Protein AF-H0YNR6-F1 (afdb_monomer)

pLDDT: mean 87.76, std 5.58, range [67.62, 96.31]

Structure (mmCIF, N/CA/C/O backbone):
data_AF-H0YNR6-F1
#
_entry.id   AF-H0YNR6-F1
#
loop_
_atom_site.group_PDB
_atom_site.id
_atom_site.type_symbol
_atom_site.label_atom_id
_atom_site.label_alt_id
_atom_site.label_comp_id
_atom_site.label_asym_id
_atom_site.label_entity_id
_atom_site.label_seq_id
_atom_site.pdbx_PDB_ins_code
_atom_site.Cartn_x
_atom_site.Cartn_y
_atom_site.Cartn_z
_atom_site.occupancy
_atom_site.B_iso_or_equiv
_atom_site.auth_seq_id
_atom_site.auth_comp_id
_atom_site.auth_asym_id
_atom_site.auth_atom_id
_atom_site.pdbx_PDB_model_num
ATOM 1 N N . MET A 1 1 ? -14.432 14.200 -24.134 1.00 67.62 1 MET A N 1
ATOM 2 C CA . MET A 1 1 ? -13.922 14.673 -22.825 1.00 67.62 1 MET A CA 1
ATOM 3 C C . MET A 1 1 ? -12.818 13.763 -22.299 1.00 67.62 1 MET A C 1
ATOM 5 O O . MET A 1 1 ? -11.717 14.257 -22.128 1.00 67.62 1 MET A O 1
ATOM 9 N N . LEU A 1 2 ? -13.059 12.456 -22.113 1.00 76.69 2 LEU A N 1
ATOM 10 C CA . LEU A 1 2 ? -12.012 11.505 -21.693 1.00 76.69 2 LEU A CA 1
ATOM 11 C C . LEU A 1 2 ? -10.852 11.382 -22.698 1.00 76.69 2 LEU A C 1
ATOM 13 O O . LEU A 1 2 ? -9.703 11.389 -22.282 1.00 76.69 2 LEU A O 1
ATOM 17 N N . SER A 1 3 ? -11.137 11.343 -24.005 1.00 78.56 3 SER A N 1
ATOM 18 C CA . SER A 1 3 ? -10.104 11.315 -25.056 1.00 78.56 3 SER A CA 1
ATOM 19 C C . SER A 1 3 ? -9.219 12.562 -25.038 1.00 78.56 3 SER A C 1
ATOM 21 O O . SER A 1 3 ? -8.003 12.454 -24.984 1.00 78.56 3 SER A O 1
ATOM 23 N N . SER A 1 4 ? -9.834 13.744 -24.977 1.00 84.50 4 SER A N 1
ATOM 24 C CA . SER A 1 4 ? -9.128 15.029 -24.915 1.00 84.50 4 SER A CA 1
ATOM 25 C C . SER A 1 4 ? -8.270 15.168 -23.654 1.00 84.50 4 SER A C 1
ATOM 27 O O . SER A 1 4 ? -7.179 15.722 -23.709 1.00 84.50 4 SER A O 1
ATOM 29 N N . PHE A 1 5 ? -8.743 14.651 -22.513 1.00 85.62 5 PHE A N 1
ATOM 30 C CA . PHE A 1 5 ? -7.943 14.600 -21.289 1.00 85.62 5 PHE A CA 1
ATOM 31 C C . PHE A 1 5 ? -6.775 13.618 -21.418 1.00 85.62 5 PHE A C 1
ATOM 33 O O . PHE A 1 5 ? -5.674 13.939 -20.994 1.00 85.62 5 PHE A O 1
ATOM 40 N N . ASN A 1 6 ? -6.996 12.449 -22.025 1.00 82.62 6 ASN A N 1
ATOM 41 C CA . ASN A 1 6 ? -5.955 11.449 -22.247 1.00 82.62 6 ASN A CA 1
ATOM 42 C C . ASN A 1 6 ? -4.842 11.977 -23.169 1.00 82.62 6 ASN A C 1
ATOM 44 O O . ASN A 1 6 ? -3.670 11.843 -22.842 1.00 82.62 6 ASN A O 1
ATOM 48 N N . GLU A 1 7 ? -5.200 12.638 -24.272 1.00 84.31 7 GLU A N 1
ATOM 49 C CA . GLU A 1 7 ? -4.242 13.291 -25.178 1.00 84.31 7 GLU A CA 1
ATOM 50 C C . GLU A 1 7 ? -3.462 14.413 -24.487 1.00 84.31 7 GLU A C 1
ATOM 52 O O . GLU A 1 7 ? -2.260 14.545 -24.693 1.00 84.31 7 GLU A O 1
ATOM 57 N N . TRP A 1 8 ? -4.126 15.210 -23.644 1.00 87.00 8 TRP A N 1
ATOM 58 C CA . TRP A 1 8 ? -3.470 16.261 -22.867 1.00 87.00 8 TRP A CA 1
ATOM 59 C C . TRP A 1 8 ? -2.531 15.699 -21.788 1.00 87.00 8 TRP A C 1
ATOM 61 O O . TRP A 1 8 ? -1.423 16.201 -21.612 1.00 87.00 8 TRP A O 1
ATOM 71 N N . PHE A 1 9 ? -2.955 14.651 -21.079 1.00 85.50 9 PHE A N 1
ATOM 72 C CA . PHE A 1 9 ? -2.184 14.033 -20.002 1.00 85.50 9 PHE A CA 1
ATOM 73 C C . PHE A 1 9 ? -0.933 13.323 -20.529 1.00 85.50 9 PHE A C 1
ATOM 75 O O . PHE A 1 9 ? 0.126 13.434 -19.917 1.00 85.50 9 PHE A O 1
ATOM 82 N N . TRP A 1 10 ? -1.023 12.650 -21.680 1.00 83.62 10 TRP A N 1
ATOM 83 C CA . TRP A 1 10 ? 0.095 11.934 -22.307 1.00 83.62 10 TRP A CA 1
ATOM 84 C C . TRP A 1 10 ? 0.914 12.784 -23.286 1.00 83.62 10 TRP A C 1
ATOM 86 O O . TRP A 1 10 ? 1.610 12.232 -24.131 1.00 83.62 10 TRP A O 1
ATOM 96 N N . GLN A 1 11 ? 0.888 14.115 -23.194 1.00 84.62 11 GLN A N 1
ATOM 97 C CA . GLN A 1 11 ? 1.770 14.945 -24.024 1.00 84.62 11 GLN A CA 1
ATOM 98 C C . GLN A 1 11 ? 3.249 14.651 -23.734 1.00 84.62 11 GLN A C 1
ATOM 100 O O . GLN A 1 11 ? 3.668 14.667 -22.575 1.00 84.62 11 GLN A O 1
ATOM 105 N N . ASP A 1 12 ? 4.051 14.472 -24.789 1.00 85.19 12 ASP A N 1
ATOM 106 C CA . ASP A 1 12 ? 5.488 14.149 -24.716 1.00 85.19 12 ASP A CA 1
ATOM 107 C C . ASP A 1 12 ? 6.248 15.084 -23.766 1.00 85.19 12 ASP A C 1
ATOM 109 O O . ASP A 1 12 ? 7.065 14.656 -22.959 1.00 85.19 12 ASP A O 1
ATOM 113 N N . ARG A 1 13 ? 5.907 16.378 -23.795 1.00 84.12 13 ARG A N 1
ATOM 114 C CA . ARG A 1 13 ? 6.564 17.443 -23.025 1.00 84.12 13 ARG A CA 1
ATOM 115 C C . ARG A 1 13 ? 6.535 17.236 -21.505 1.00 84.12 13 ARG A C 1
ATOM 117 O O . ARG A 1 13 ? 7.389 17.792 -20.818 1.00 84.12 13 ARG A O 1
ATOM 124 N N . PHE A 1 14 ? 5.544 16.521 -20.970 1.00 85.00 14 PHE A N 1
ATOM 125 C CA . PHE A 1 14 ? 5.442 16.288 -19.525 1.00 85.00 14 PHE A CA 1
ATOM 126 C C . PHE A 1 14 ? 6.277 15.098 -19.050 1.00 85.00 14 PHE A C 1
ATOM 128 O O . PHE A 1 14 ? 6.694 15.084 -17.894 1.00 85.00 14 PHE A O 1
ATOM 135 N N . TRP A 1 15 ? 6.513 14.116 -19.922 1.00 83.25 15 TRP A N 1
ATOM 136 C CA . TRP A 1 15 ? 7.065 12.812 -19.544 1.00 83.25 15 TRP A CA 1
ATOM 137 C C . TRP A 1 15 ? 8.449 12.544 -20.133 1.00 83.25 15 TRP A C 1
ATOM 139 O O . TRP A 1 15 ? 9.234 11.815 -19.530 1.00 83.25 15 TRP A O 1
ATOM 149 N N . LEU A 1 16 ? 8.752 13.125 -21.293 1.00 85.31 16 LEU A N 1
ATOM 150 C CA . LEU A 1 16 ? 9.957 12.858 -22.068 1.00 85.31 16 LEU A CA 1
ATOM 151 C C . LEU A 1 16 ? 10.925 14.054 -22.044 1.00 85.31 16 LEU A C 1
ATOM 153 O O . LEU A 1 16 ? 10.508 15.207 -21.882 1.00 85.31 16 LEU A O 1
ATOM 157 N N . PRO A 1 17 ? 12.239 13.801 -22.196 1.00 85.25 17 PRO A N 1
ATOM 158 C CA . PRO A 1 17 ? 13.230 14.857 -22.377 1.00 85.25 17 PRO A CA 1
ATOM 159 C C . PRO A 1 17 ? 12.97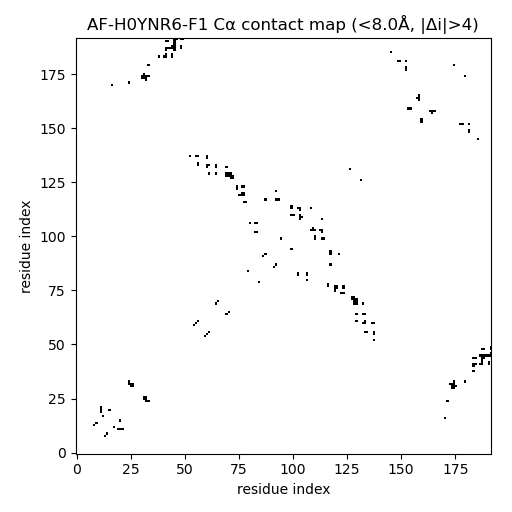5 15.666 -23.665 1.00 85.25 17 PRO A C 1
ATOM 161 O O . PRO A 1 17 ? 12.279 15.203 -24.572 1.00 85.25 17 PRO A O 1
ATOM 164 N N . PRO A 1 18 ? 13.543 16.883 -23.780 1.00 81.88 18 PRO A N 1
ATOM 165 C CA . PRO A 1 18 ? 13.365 17.711 -24.969 1.00 81.88 18 PRO A CA 1
ATOM 166 C C . PRO A 1 18 ? 13.842 16.982 -26.233 1.00 81.88 18 PRO A C 1
ATOM 168 O O . PRO A 1 18 ? 14.895 16.348 -26.223 1.00 81.88 18 PRO A O 1
ATOM 171 N N . ASN A 1 19 ? 13.091 17.149 -27.326 1.00 83.06 19 ASN A N 1
ATOM 172 C CA . ASN A 1 19 ? 13.330 16.549 -28.647 1.00 83.06 19 ASN A CA 1
ATOM 173 C C . ASN A 1 19 ? 13.099 15.031 -28.746 1.00 83.06 19 ASN A C 1
ATOM 175 O O . ASN A 1 19 ? 13.621 14.424 -29.673 1.00 83.06 19 ASN A O 1
ATOM 179 N N . VAL A 1 20 ? 12.333 14.435 -27.828 1.00 82.56 20 VAL A N 1
ATOM 180 C CA . VAL A 1 20 ? 11.944 13.017 -27.886 1.00 82.56 20 VAL A CA 1
ATOM 181 C C . VAL A 1 20 ? 10.426 12.909 -27.853 1.00 82.56 20 VAL A C 1
ATOM 183 O O . VAL A 1 20 ? 9.764 13.633 -27.107 1.00 82.56 20 VAL A O 1
ATOM 186 N N . THR A 1 21 ? 9.879 12.024 -28.681 1.00 84.94 21 THR A N 1
ATOM 187 C CA . THR A 1 21 ? 8.430 11.800 -28.804 1.00 84.94 21 THR A CA 1
ATOM 188 C C . THR A 1 21 ? 8.079 10.336 -28.563 1.00 84.94 21 THR A C 1
ATOM 190 O O . THR A 1 21 ? 8.908 9.452 -28.774 1.00 84.94 21 THR A O 1
ATOM 193 N N . TRP A 1 22 ? 6.843 10.049 -28.149 1.00 82.31 22 TRP A N 1
ATOM 194 C CA . TRP A 1 22 ? 6.368 8.679 -27.932 1.00 82.31 22 TRP A CA 1
ATOM 195 C C . TRP A 1 22 ? 6.492 7.802 -29.183 1.00 82.31 22 TRP A C 1
ATOM 197 O O . TRP A 1 22 ? 6.695 6.601 -29.057 1.00 82.31 22 TRP A O 1
ATOM 207 N N . THR A 1 23 ? 6.432 8.388 -30.384 1.00 79.56 23 THR A N 1
ATOM 208 C CA . THR A 1 23 ? 6.576 7.663 -31.660 1.00 79.56 23 THR A CA 1
ATOM 209 C C . THR A 1 23 ? 7.997 7.146 -31.906 1.00 79.56 23 THR A C 1
ATOM 211 O O . THR A 1 23 ? 8.191 6.219 -32.692 1.00 79.56 23 THR A O 1
ATOM 214 N N . GLU A 1 24 ? 9.004 7.726 -31.249 1.00 78.25 24 GLU A N 1
ATOM 215 C CA . GLU A 1 24 ? 10.388 7.235 -31.267 1.00 78.25 24 GLU A CA 1
ATOM 216 C C . GLU A 1 24 ? 10.599 6.074 -30.285 1.00 78.25 24 GLU A C 1
ATOM 218 O O . GLU A 1 24 ? 11.536 5.296 -30.450 1.00 78.25 24 GLU A O 1
ATOM 223 N N . LEU A 1 25 ? 9.703 5.940 -29.302 1.00 76.06 25 LEU A N 1
ATOM 224 C CA . LEU A 1 25 ? 9.689 4.905 -28.266 1.00 76.06 25 LEU A CA 1
ATOM 225 C C . LEU A 1 25 ? 8.667 3.795 -28.565 1.00 76.06 25 LEU A C 1
ATOM 227 O O . LEU A 1 25 ? 8.240 3.088 -27.659 1.00 76.06 25 LEU A O 1
ATOM 231 N N . GLU A 1 26 ? 8.267 3.634 -29.825 1.00 78.81 26 GLU A N 1
ATOM 232 C CA . GLU A 1 26 ? 7.465 2.490 -30.262 1.00 78.81 26 GLU A CA 1
ATOM 233 C C . GLU A 1 26 ? 8.338 1.246 -30.455 1.00 78.81 26 GLU A C 1
ATOM 235 O O . GLU A 1 26 ? 9.496 1.329 -30.877 1.00 78.81 26 GLU A O 1
ATOM 240 N N . ASP A 1 27 ? 7.754 0.075 -30.205 1.00 79.62 27 ASP A N 1
ATOM 241 C CA . ASP A 1 27 ? 8.420 -1.210 -30.401 1.00 79.62 27 ASP A CA 1
ATOM 242 C C . ASP A 1 27 ? 8.860 -1.386 -31.864 1.00 79.62 27 ASP A C 1
ATOM 244 O O . ASP A 1 27 ? 8.042 -1.464 -32.785 1.00 79.62 27 ASP A O 1
ATOM 248 N N . ARG A 1 28 ? 10.177 -1.453 -32.091 1.00 76.00 28 ARG A N 1
ATOM 249 C CA . ARG A 1 28 ? 10.794 -1.603 -33.420 1.00 76.00 28 ARG A CA 1
ATOM 250 C C . ARG A 1 28 ? 11.982 -2.553 -33.356 1.00 76.00 28 ARG A C 1
ATOM 252 O O . ARG A 1 28 ? 12.683 -2.624 -32.350 1.00 76.00 28 ARG A O 1
ATOM 259 N N . ASP A 1 29 ? 12.209 -3.301 -34.436 1.00 69.31 29 ASP A N 1
ATOM 260 C CA . ASP A 1 29 ? 13.383 -4.172 -34.613 1.00 69.31 29 ASP A CA 1
ATOM 261 C C . ASP A 1 29 ? 13.628 -5.164 -33.454 1.00 69.31 29 ASP A C 1
ATOM 263 O O . ASP A 1 29 ? 14.765 -5.416 -33.048 1.00 69.31 29 ASP A O 1
ATOM 267 N N . GLY A 1 30 ? 12.549 -5.714 -32.882 1.00 72.31 30 GLY A N 1
ATOM 268 C CA . GLY A 1 30 ? 12.609 -6.664 -31.762 1.00 72.31 30 GLY A CA 1
ATOM 269 C C . GLY A 1 30 ? 12.967 -6.040 -30.407 1.00 72.31 30 GLY A C 1
ATOM 270 O O . GLY A 1 30 ? 13.195 -6.769 -29.441 1.00 72.31 30 GLY A O 1
ATOM 271 N N . ARG A 1 31 ? 13.023 -4.707 -30.320 1.00 74.25 31 ARG A N 1
ATOM 272 C CA . ARG A 1 31 ? 13.190 -3.955 -29.074 1.00 74.25 31 ARG A CA 1
ATOM 273 C C . ARG A 1 31 ? 11.823 -3.561 -28.533 1.00 74.25 31 ARG A C 1
ATOM 275 O O . ARG A 1 31 ? 11.015 -3.015 -29.276 1.00 74.25 31 ARG A O 1
ATOM 282 N N . VAL A 1 32 ? 11.607 -3.831 -27.248 1.00 81.12 32 VAL A N 1
ATOM 283 C CA . VAL A 1 32 ? 10.394 -3.441 -26.521 1.00 81.12 32 VAL A CA 1
ATOM 284 C C . VAL A 1 32 ? 10.700 -2.210 -25.678 1.00 81.12 32 VAL A C 1
ATOM 286 O O . VAL A 1 32 ? 11.722 -2.186 -24.986 1.00 81.12 32 VAL A O 1
ATOM 289 N N . TYR A 1 33 ? 9.836 -1.206 -25.727 1.00 82.69 33 TYR A N 1
ATOM 290 C CA . TYR A 1 33 ? 9.927 0.029 -24.954 1.00 82.69 33 TYR A CA 1
ATOM 291 C C . TYR A 1 33 ? 8.782 0.120 -23.931 1.00 82.69 33 TYR A C 1
ATOM 293 O O . TYR A 1 33 ? 7.731 -0.499 -24.110 1.00 82.69 33 TYR A O 1
ATOM 301 N N . PRO A 1 34 ? 8.969 0.846 -22.813 1.00 78.88 34 PRO A N 1
ATOM 302 C CA . PRO A 1 34 ? 7.936 0.969 -21.790 1.00 78.88 34 PRO A CA 1
ATOM 303 C C . PRO A 1 34 ? 6.794 1.862 -22.279 1.00 78.88 34 PRO A C 1
ATOM 305 O O . PRO A 1 34 ? 6.998 3.052 -22.528 1.00 78.88 34 PRO A O 1
ATOM 308 N N . HIS A 1 35 ? 5.584 1.307 -22.366 1.00 81.62 35 HIS A N 1
ATOM 309 C CA . HIS A 1 35 ? 4.413 2.070 -22.773 1.00 81.62 35 HIS A CA 1
ATOM 310 C C . HIS A 1 35 ? 3.647 2.571 -21.545 1.00 81.62 35 HIS A C 1
ATOM 312 O O . HIS A 1 35 ? 3.450 1.838 -20.575 1.00 81.62 35 HIS A O 1
ATOM 318 N N . PRO A 1 36 ? 3.119 3.804 -21.574 1.00 75.81 36 PRO A N 1
ATOM 319 C CA . PRO A 1 36 ? 2.362 4.349 -20.450 1.00 75.81 36 PRO A CA 1
ATOM 320 C C . PRO A 1 36 ? 1.113 3.527 -20.095 1.00 75.81 36 PRO A C 1
ATOM 322 O O . PRO A 1 36 ? 0.705 3.457 -18.936 1.00 75.81 36 PRO A O 1
ATOM 325 N N . GLN A 1 37 ? 0.517 2.869 -21.092 1.00 78.25 37 GLN A N 1
ATOM 326 C CA . GLN A 1 37 ? -0.658 2.017 -20.916 1.00 78.25 37 GLN A CA 1
ATOM 327 C C . GLN A 1 37 ? -0.348 0.736 -20.132 1.00 78.25 37 GLN A C 1
ATOM 329 O O . GLN A 1 37 ? -1.254 0.180 -19.513 1.00 78.25 37 GLN A O 1
ATOM 334 N N . ASP A 1 38 ? 0.917 0.309 -20.076 1.00 82.31 38 ASP A N 1
ATOM 335 C CA . ASP A 1 38 ? 1.328 -0.873 -19.317 1.00 82.31 38 ASP A CA 1
ATOM 336 C C . ASP A 1 38 ? 1.074 -0.714 -17.816 1.00 82.31 38 ASP A C 1
ATOM 338 O O . ASP A 1 38 ? 0.828 -1.695 -17.118 1.00 82.31 38 ASP A O 1
ATOM 342 N N . LEU A 1 39 ? 1.029 0.522 -17.309 1.00 83.94 39 LEU A N 1
ATOM 343 C CA . LEU A 1 39 ? 0.656 0.802 -15.921 1.00 83.94 39 LEU A CA 1
ATOM 344 C C . LEU A 1 39 ? -0.753 0.292 -15.587 1.00 83.94 39 LEU A C 1
ATOM 346 O O . LEU A 1 39 ? -1.023 -0.070 -14.442 1.00 83.94 39 LEU A O 1
ATOM 350 N N . LEU A 1 40 ? -1.650 0.205 -16.575 1.00 86.94 40 LEU A N 1
ATOM 351 C CA . LEU A 1 40 ? -2.983 -0.364 -16.379 1.00 86.94 40 LEU A CA 1
ATOM 352 C C . LEU A 1 40 ? -2.929 -1.872 -16.119 1.00 86.94 40 LEU A C 1
ATOM 354 O O . LEU A 1 40 ? -3.818 -2.388 -15.444 1.00 86.94 40 LEU A O 1
ATOM 358 N N . ALA A 1 41 ? -1.881 -2.573 -16.569 1.00 88.50 41 ALA A N 1
ATOM 359 C CA . ALA A 1 41 ? -1.670 -3.985 -16.252 1.00 88.50 41 ALA A CA 1
ATOM 360 C C . ALA A 1 41 ? -1.351 -4.213 -14.761 1.00 88.50 41 ALA A C 1
ATOM 362 O O . ALA A 1 41 ? -1.548 -5.318 -14.252 1.00 88.50 41 ALA A O 1
ATOM 363 N N . ALA A 1 42 ? -0.965 -3.170 -14.017 1.00 91.31 42 ALA A N 1
ATOM 364 C CA . ALA A 1 42 ? -0.832 -3.255 -12.565 1.00 91.31 42 ALA A CA 1
ATOM 365 C C . ALA A 1 42 ? -2.189 -3.417 -11.854 1.00 91.31 42 ALA A C 1
ATOM 367 O O . ALA A 1 42 ? -2.233 -3.982 -10.766 1.00 91.31 42 ALA A O 1
ATOM 368 N N . LEU A 1 43 ? -3.307 -2.986 -12.458 1.00 92.56 43 LEU A N 1
ATOM 369 C CA . LEU A 1 43 ? -4.650 -3.118 -11.874 1.00 92.56 43 LEU A CA 1
ATOM 370 C C . LEU A 1 43 ? -5.117 -4.577 -11.732 1.00 92.56 43 LEU A C 1
ATOM 372 O O . LEU A 1 43 ? -5.473 -4.968 -10.617 1.00 92.56 43 LEU A O 1
ATOM 376 N N . PRO A 1 44 ? -5.128 -5.417 -12.791 1.00 93.88 44 PRO A N 1
ATOM 377 C CA . PRO A 1 44 ? -5.471 -6.825 -12.626 1.00 93.88 44 PRO A CA 1
ATOM 378 C C . PRO A 1 44 ? -4.486 -7.527 -11.686 1.00 93.88 44 PRO A C 1
ATOM 380 O O . PRO A 1 44 ? -4.903 -8.358 -10.880 1.00 93.88 44 PRO A O 1
ATOM 383 N N . LEU A 1 45 ? -3.204 -7.150 -11.713 1.00 93.44 45 LEU A N 1
ATOM 384 C CA . LEU A 1 45 ? -2.207 -7.706 -10.803 1.00 93.44 45 LEU A CA 1
ATOM 385 C C . LEU A 1 45 ? -2.482 -7.335 -9.338 1.00 93.44 45 LEU A C 1
ATOM 387 O O . LEU A 1 45 ? -2.368 -8.192 -8.464 1.00 93.44 45 LEU A O 1
ATOM 391 N N . ALA A 1 46 ? -2.922 -6.104 -9.070 1.00 94.62 46 ALA A N 1
ATOM 392 C CA . ALA A 1 46 ? -3.341 -5.654 -7.745 1.00 94.62 46 ALA A CA 1
ATOM 393 C C . ALA A 1 46 ? -4.539 -6.457 -7.224 1.00 94.62 46 ALA A C 1
ATOM 395 O O . ALA A 1 46 ? -4.551 -6.865 -6.066 1.00 94.62 46 ALA A O 1
ATOM 396 N N . LEU A 1 47 ? -5.521 -6.765 -8.078 1.00 95.69 47 LEU A N 1
ATOM 397 C CA . LEU A 1 47 ? -6.653 -7.619 -7.697 1.00 95.69 47 LEU A CA 1
ATOM 398 C C . LEU A 1 47 ? -6.203 -9.042 -7.338 1.00 95.69 47 LEU A C 1
ATOM 400 O O . LEU A 1 47 ? -6.690 -9.619 -6.362 1.00 95.69 47 LEU A O 1
ATOM 404 N N . VAL A 1 48 ? -5.252 -9.600 -8.092 1.00 95.88 48 VAL A N 1
ATOM 405 C CA . VAL A 1 48 ? -4.661 -10.911 -7.792 1.00 95.88 48 VAL A CA 1
ATOM 406 C C . VAL A 1 48 ? -3.882 -10.867 -6.473 1.00 95.88 48 VAL A C 1
ATOM 408 O O . VAL A 1 48 ? -4.066 -11.744 -5.629 1.00 95.88 48 VAL A O 1
ATOM 411 N N . LEU A 1 49 ? -3.069 -9.833 -6.243 1.00 95.00 49 LEU A N 1
ATOM 412 C CA . LEU A 1 49 ? -2.335 -9.623 -4.989 1.00 95.00 49 LEU A CA 1
ATOM 413 C C . LEU A 1 49 ? -3.273 -9.449 -3.791 1.00 95.00 49 LEU A C 1
ATOM 415 O O . LEU A 1 49 ? -3.013 -10.025 -2.733 1.00 95.00 49 LEU A O 1
ATOM 419 N N . LEU A 1 50 ? -4.401 -8.763 -3.969 1.00 95.25 50 LEU A N 1
ATOM 420 C CA . LEU A 1 50 ? -5.431 -8.622 -2.945 1.00 95.25 50 LEU A CA 1
ATOM 421 C C . LEU A 1 50 ? -6.058 -9.978 -2.607 1.00 95.25 50 LEU A C 1
ATOM 423 O O . LEU A 1 50 ? -6.198 -10.321 -1.432 1.00 95.25 50 LEU A O 1
ATOM 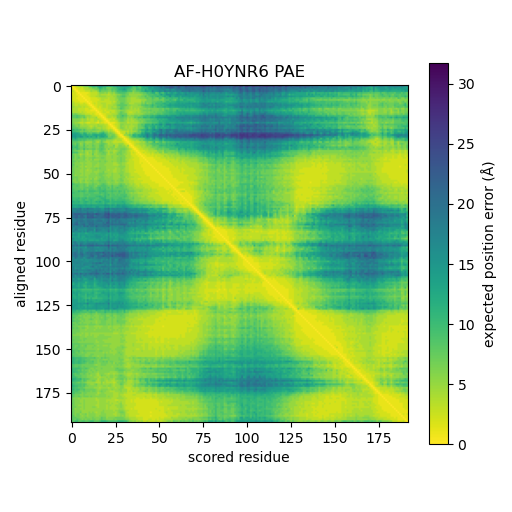427 N N . ALA A 1 51 ? -6.393 -10.784 -3.616 1.00 96.06 51 ALA A N 1
ATOM 428 C CA . ALA A 1 51 ? -6.901 -12.136 -3.404 1.00 96.06 51 ALA A CA 1
ATOM 429 C C . ALA A 1 51 ? -5.870 -13.022 -2.680 1.00 96.06 51 ALA A C 1
ATOM 431 O O . ALA A 1 51 ? -6.218 -13.715 -1.720 1.00 96.06 51 ALA A O 1
ATOM 432 N N . MET A 1 52 ? -4.594 -12.951 -3.075 1.00 95.38 52 MET A N 1
ATOM 433 C CA . MET A 1 52 ? -3.503 -13.665 -2.406 1.00 95.38 52 MET A CA 1
ATOM 434 C C . MET A 1 52 ? -3.318 -13.208 -0.960 1.00 95.38 52 MET A C 1
ATOM 436 O O . MET A 1 52 ? -3.150 -14.050 -0.082 1.00 95.38 52 MET A O 1
ATOM 440 N N . ARG A 1 53 ? -3.417 -11.906 -0.680 1.00 94.81 53 ARG A N 1
ATOM 441 C CA . ARG A 1 53 ? -3.373 -11.353 0.679 1.00 94.81 53 ARG A CA 1
ATOM 442 C C . ARG A 1 53 ? -4.491 -11.921 1.549 1.00 94.81 53 ARG A C 1
ATOM 444 O O . ARG A 1 53 ? -4.231 -12.358 2.670 1.00 94.81 53 ARG A O 1
ATOM 451 N N . LEU A 1 54 ? -5.723 -11.940 1.039 1.00 93.81 54 LEU A N 1
ATOM 452 C CA . LEU A 1 54 ? -6.881 -12.487 1.755 1.00 93.81 54 LEU A CA 1
ATOM 453 C C . LEU A 1 54 ? -6.720 -13.991 2.018 1.00 93.81 54 LEU A C 1
ATOM 455 O O . LEU A 1 54 ? -7.001 -14.466 3.122 1.00 93.81 54 LEU A O 1
ATOM 459 N N . ALA A 1 55 ? -6.221 -14.738 1.030 1.00 95.50 55 ALA A N 1
ATOM 460 C CA . ALA A 1 55 ? -5.908 -16.154 1.181 1.00 95.50 55 ALA A CA 1
ATOM 461 C C . ALA A 1 55 ? -4.792 -16.374 2.216 1.00 95.50 55 ALA A C 1
ATOM 463 O O . ALA A 1 55 ? -4.941 -17.203 3.114 1.00 95.50 55 ALA A O 1
ATOM 464 N N . PHE A 1 56 ? -3.708 -15.599 2.152 1.00 95.00 56 PHE A N 1
ATOM 465 C CA . PHE A 1 56 ? -2.596 -15.676 3.094 1.00 95.00 56 PHE A CA 1
ATOM 466 C C . PHE A 1 56 ? -3.059 -15.416 4.524 1.00 95.00 56 PHE A C 1
ATOM 468 O O . PHE A 1 56 ? -2.761 -16.213 5.411 1.00 95.00 56 PHE A O 1
ATOM 475 N N . GLU A 1 57 ? -3.826 -14.348 4.761 1.00 93.56 57 GLU A N 1
ATOM 476 C CA . GLU A 1 57 ? -4.375 -14.045 6.084 1.00 93.56 57 GLU A CA 1
ATOM 477 C C . GLU A 1 57 ? -5.184 -15.235 6.615 1.00 93.56 57 GLU A C 1
ATOM 479 O O . GLU A 1 57 ? -4.963 -15.679 7.744 1.00 93.56 57 GLU A O 1
ATOM 484 N N . ARG A 1 58 ? -6.060 -15.814 5.784 1.00 92.38 58 ARG A N 1
ATOM 485 C CA . ARG A 1 58 ? -6.946 -16.907 6.194 1.00 92.38 58 ARG A CA 1
ATOM 486 C C . ARG A 1 58 ? -6.218 -18.228 6.449 1.00 92.38 58 ARG A C 1
ATOM 488 O O . ARG A 1 58 ? -6.523 -18.888 7.444 1.00 92.38 58 ARG A O 1
ATOM 495 N N . PHE A 1 59 ? -5.313 -18.621 5.557 1.00 93.56 59 PHE A N 1
ATOM 496 C CA . PHE A 1 59 ? -4.713 -19.958 5.540 1.00 93.56 59 PHE A CA 1
ATOM 497 C C . PHE A 1 59 ? -3.348 -20.041 6.221 1.00 93.56 59 PHE A C 1
ATOM 499 O O . PHE A 1 59 ? -2.983 -21.118 6.676 1.00 93.56 59 PHE A O 1
ATOM 506 N N . ILE A 1 60 ? -2.603 -18.937 6.314 1.00 93.81 60 ILE A N 1
ATOM 507 C CA . ILE A 1 60 ? -1.234 -18.923 6.854 1.00 93.81 60 ILE A CA 1
ATOM 508 C C . ILE A 1 60 ? -1.143 -17.978 8.051 1.00 93.81 60 ILE A C 1
ATOM 510 O O . ILE A 1 60 ? -0.744 -18.397 9.135 1.00 93.81 60 ILE A O 1
ATOM 514 N N . GLY A 1 61 ? -1.577 -16.725 7.900 1.00 92.62 61 GLY A N 1
ATOM 515 C CA . GLY A 1 61 ? -1.486 -15.696 8.934 1.00 92.62 61 GLY A CA 1
ATOM 516 C C . GLY A 1 61 ? -2.202 -16.088 10.227 1.00 92.62 61 GLY A C 1
ATOM 517 O O . GLY A 1 61 ? -1.597 -16.072 11.301 1.00 92.62 61 GLY A O 1
ATOM 518 N N . LEU A 1 62 ? -3.468 -16.506 10.135 1.00 91.00 62 LEU A N 1
ATOM 519 C CA . LEU A 1 62 ? -4.251 -16.941 11.293 1.00 91.00 62 LEU A CA 1
ATOM 520 C C . LEU A 1 62 ? -3.654 -18.160 12.020 1.00 91.00 62 LEU A C 1
ATOM 522 O O . LEU A 1 62 ? -3.461 -18.058 13.235 1.00 91.00 62 LEU A O 1
ATOM 526 N N . PRO A 1 63 ? -3.352 -19.302 11.369 1.00 92.06 63 PRO A N 1
ATOM 527 C CA . PRO A 1 63 ? -2.753 -20.433 12.075 1.00 92.06 63 PRO A CA 1
ATOM 528 C C . PRO A 1 63 ? -1.362 -20.111 12.624 1.00 92.06 63 PRO A C 1
ATOM 530 O O . PRO A 1 63 ? -1.084 -20.468 13.767 1.00 92.06 63 PRO A O 1
ATOM 533 N N . LEU A 1 64 ? -0.534 -19.367 11.884 1.00 92.69 64 LEU A N 1
ATOM 534 C CA . LEU A 1 64 ? 0.786 -18.943 12.352 1.00 92.69 64 LEU A CA 1
ATOM 535 C C . LEU A 1 64 ? 0.680 -18.059 13.601 1.00 92.69 64 LEU A C 1
ATOM 537 O O . LEU A 1 64 ? 1.412 -18.260 14.566 1.00 92.69 64 LEU A O 1
ATOM 541 N N . SER A 1 65 ? -0.279 -17.128 13.625 1.00 93.00 65 SER A N 1
ATOM 542 C CA . SER A 1 65 ? -0.524 -16.270 14.791 1.00 93.00 65 SER A CA 1
ATOM 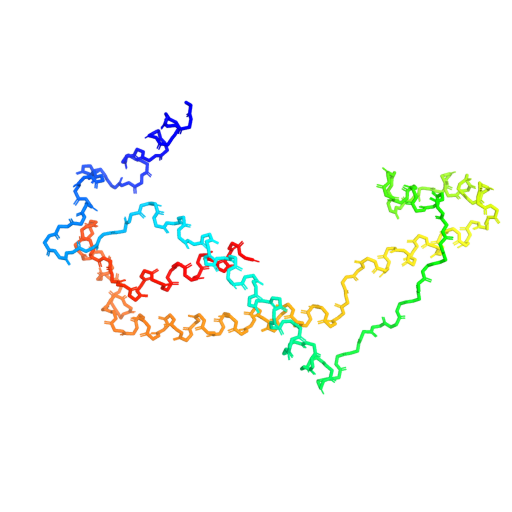543 C C . SER A 1 65 ? -0.913 -17.081 16.033 1.00 93.00 65 SER A C 1
ATOM 545 O O . SER A 1 65 ? -0.433 -16.803 17.130 1.00 93.00 65 SER A O 1
ATOM 547 N N . ARG A 1 66 ? -1.734 -18.127 15.863 1.00 89.69 66 ARG A N 1
ATOM 548 C CA . ARG A 1 66 ? -2.146 -19.026 16.951 1.00 89.69 66 ARG A CA 1
ATOM 549 C C . ARG A 1 66 ? -0.984 -19.881 17.438 1.00 89.69 66 ARG A C 1
ATOM 551 O O . ARG A 1 66 ? -0.830 -20.038 18.645 1.00 89.69 66 ARG A O 1
ATOM 558 N N . TRP A 1 67 ? -0.170 -20.392 16.515 1.00 92.00 67 TRP A N 1
ATOM 559 C CA . TRP A 1 67 ? 1.018 -21.184 16.824 1.00 92.00 67 TRP A CA 1
ATOM 560 C C . TRP A 1 67 ? 2.062 -20.375 17.606 1.00 92.00 67 TRP A C 1
ATOM 562 O O . TRP A 1 67 ? 2.572 -20.851 18.615 1.00 92.00 67 TRP A O 1
ATOM 572 N N . LEU A 1 68 ? 2.286 -19.113 17.229 1.00 92.06 68 LEU A N 1
ATOM 573 C CA . LEU A 1 68 ? 3.158 -18.177 17.954 1.00 92.06 68 LEU A CA 1
ATOM 574 C C . LEU A 1 68 ? 2.539 -17.624 19.251 1.00 92.06 68 LEU A C 1
ATOM 576 O O . LEU A 1 68 ? 3.152 -16.805 19.932 1.00 92.06 68 LEU A O 1
ATOM 580 N N . GLY A 1 69 ? 1.317 -18.035 19.603 1.00 90.38 69 GLY A N 1
ATOM 581 C CA . GLY A 1 69 ? 0.659 -17.616 20.838 1.00 90.38 69 GLY A CA 1
ATOM 582 C C . GLY A 1 69 ? 0.169 -16.164 20.838 1.00 90.38 69 GLY A C 1
ATOM 583 O O . GLY A 1 69 ? -0.054 -15.604 21.913 1.00 90.38 69 GLY A O 1
ATOM 584 N N . VAL A 1 70 ? -0.037 -15.550 19.668 1.00 89.88 70 VAL A N 1
ATOM 585 C CA . VAL A 1 70 ? -0.653 -14.221 19.548 1.00 89.88 70 VAL A CA 1
ATOM 586 C C . VAL A 1 70 ? -2.104 -14.323 20.012 1.00 89.88 70 VAL A C 1
ATOM 588 O O . VAL A 1 70 ? -2.960 -14.896 19.339 1.00 89.88 70 VAL A O 1
ATOM 591 N N . ARG A 1 71 ? -2.379 -13.782 21.200 1.00 81.56 71 ARG A N 1
ATOM 592 C CA . ARG A 1 71 ? -3.714 -13.788 21.803 1.00 81.56 71 ARG A CA 1
ATOM 593 C C . ARG A 1 71 ? -4.366 -12.433 21.636 1.00 81.56 71 ARG A C 1
ATOM 595 O O . ARG A 1 71 ? -3.828 -11.408 22.058 1.00 81.56 71 ARG A O 1
ATOM 602 N N . ASP A 1 72 ? -5.571 -12.444 21.093 1.00 83.88 72 ASP A N 1
ATOM 603 C CA . ASP A 1 72 ? -6.416 -11.269 21.138 1.00 83.88 72 ASP A CA 1
ATOM 604 C C . ASP A 1 72 ? -6.909 -11.031 22.560 1.00 83.88 72 ASP A C 1
ATOM 606 O O . ASP A 1 72 ? -7.351 -11.941 23.263 1.00 83.88 72 ASP A O 1
ATOM 610 N N . GLN A 1 73 ? -6.854 -9.773 22.991 1.00 77.25 73 GLN A N 1
ATOM 611 C CA . GLN A 1 73 ? -7.510 -9.384 24.228 1.00 77.25 73 GLN A CA 1
ATOM 612 C C . GLN A 1 73 ? -9.010 -9.633 24.081 1.00 77.25 73 GLN A C 1
ATOM 614 O O . GLN A 1 73 ? -9.644 -9.081 23.179 1.00 77.25 73 GLN A O 1
ATOM 619 N N . THR A 1 74 ? -9.587 -10.427 24.981 1.00 72.31 74 THR A N 1
ATOM 620 C CA . THR A 1 74 ? -11.027 -10.688 25.014 1.00 72.31 74 THR A CA 1
ATOM 621 C C . THR A 1 74 ? -11.769 -9.384 25.293 1.00 72.31 74 THR A C 1
ATOM 623 O O . THR A 1 74 ? -11.872 -8.924 26.432 1.00 72.31 74 THR A O 1
ATOM 626 N N . ARG A 1 75 ? -12.276 -8.736 24.241 1.00 79.31 75 ARG A N 1
ATOM 627 C CA . ARG A 1 75 ? -13.039 -7.493 24.373 1.00 79.31 75 ARG A CA 1
ATOM 628 C C . ARG A 1 75 ? -14.501 -7.831 24.585 1.00 79.31 75 ARG A C 1
ATOM 630 O O . ARG A 1 75 ? -15.150 -8.420 23.726 1.00 79.31 75 ARG A O 1
ATOM 637 N N . ARG A 1 76 ? -15.026 -7.440 25.745 1.00 77.38 76 ARG A N 1
ATOM 638 C CA . ARG A 1 76 ? -16.437 -7.639 26.070 1.00 77.38 76 ARG A CA 1
ATOM 639 C C . ARG A 1 76 ? -17.298 -6.874 25.074 1.00 77.38 76 ARG A C 1
ATOM 641 O O . ARG A 1 76 ? -17.155 -5.654 24.962 1.00 77.38 76 ARG A O 1
ATOM 648 N N . GLN A 1 77 ? -18.198 -7.586 24.400 1.00 80.69 77 GLN A N 1
ATOM 649 C CA . GLN A 1 77 ? -19.132 -6.927 23.509 1.00 80.69 77 GLN A CA 1
ATOM 650 C C . GLN A 1 77 ? -20.049 -5.982 24.283 1.00 80.69 77 GLN A C 1
ATOM 652 O O . GLN A 1 77 ? -20.422 -6.217 25.440 1.00 80.69 77 GLN A O 1
ATOM 657 N N . VAL A 1 78 ? -20.340 -4.856 23.652 1.00 86.12 78 VAL A N 1
ATOM 658 C CA . VAL A 1 78 ? -21.250 -3.853 24.176 1.00 86.12 78 VAL A CA 1
ATOM 659 C C . VAL A 1 78 ? -22.681 -4.383 24.102 1.00 86.12 78 VAL A C 1
ATOM 661 O O . VAL A 1 78 ? -23.033 -5.103 23.173 1.00 86.12 78 VAL A O 1
ATOM 664 N N . LYS A 1 79 ? -23.507 -4.054 25.103 1.00 84.44 79 LYS A N 1
ATOM 665 C CA . LYS A 1 79 ? -24.930 -4.406 25.064 1.00 84.44 79 LYS A CA 1
ATOM 666 C C . LYS A 1 79 ? -25.604 -3.626 23.927 1.00 84.44 79 LYS A C 1
ATOM 668 O O . LYS A 1 79 ? -25.392 -2.410 23.868 1.00 84.44 79 LYS A O 1
ATOM 673 N N . PRO A 1 80 ? -26.403 -4.281 23.070 1.00 83.81 80 PRO A N 1
ATOM 674 C CA . PRO A 1 80 ? -27.060 -3.605 21.962 1.00 83.81 80 PRO A CA 1
ATOM 675 C C . PRO A 1 80 ? -28.008 -2.533 22.508 1.00 83.81 80 PRO A C 1
ATOM 677 O O . PRO A 1 80 ? -28.873 -2.823 23.331 1.00 83.81 80 PRO A O 1
ATOM 680 N N . ASN A 1 81 ? -27.801 -1.287 22.084 1.00 87.81 81 ASN A N 1
ATOM 681 C CA . ASN A 1 81 ? -28.697 -0.174 22.367 1.00 87.81 81 ASN A CA 1
ATOM 682 C C . ASN A 1 81 ? -28.783 0.714 21.119 1.00 87.81 81 ASN A C 1
ATOM 684 O O . ASN A 1 81 ? -27.814 1.388 20.772 1.00 87.81 81 ASN A O 1
ATOM 688 N N . ALA A 1 82 ? -29.929 0.675 20.437 1.00 88.38 82 ALA A N 1
ATOM 689 C CA . ALA A 1 82 ? -30.111 1.291 19.125 1.00 88.38 82 ALA A CA 1
ATOM 690 C C . ALA A 1 82 ? -29.956 2.821 19.149 1.00 88.38 82 ALA A C 1
ATOM 692 O O . ALA A 1 82 ? -29.432 3.397 18.199 1.00 88.38 82 ALA A O 1
ATOM 693 N N . THR A 1 83 ? -30.360 3.483 20.235 1.00 87.19 83 THR A N 1
ATOM 694 C CA . THR A 1 83 ? -30.252 4.944 20.376 1.00 87.19 83 THR A CA 1
ATOM 695 C C . THR A 1 83 ? -28.799 5.390 20.551 1.00 87.19 83 THR A C 1
ATOM 697 O O . THR A 1 83 ? -28.358 6.319 19.875 1.00 87.19 83 THR A O 1
ATOM 700 N N . LEU A 1 84 ? -28.025 4.693 21.393 1.00 88.69 84 LEU A N 1
ATOM 701 C CA . LEU A 1 84 ? -26.595 4.968 21.577 1.00 88.69 84 LEU A CA 1
ATOM 702 C C . LEU A 1 84 ? -25.776 4.639 20.325 1.00 88.69 84 LEU A C 1
ATOM 704 O O . LEU A 1 84 ? -24.861 5.387 19.991 1.00 88.69 84 LEU A O 1
ATOM 708 N N . GLU A 1 85 ? -26.115 3.555 19.620 1.00 90.06 85 GLU A N 1
ATOM 709 C CA . GLU A 1 85 ? -25.455 3.178 18.365 1.00 90.06 85 GLU A CA 1
ATOM 710 C C . GLU A 1 85 ? -25.744 4.196 17.256 1.00 90.06 85 GLU A C 1
ATOM 712 O O . GLU A 1 85 ? -24.819 4.624 16.569 1.00 90.06 85 GLU A O 1
ATOM 717 N N . LYS A 1 86 ? -26.997 4.661 17.135 1.00 90.88 86 LYS A N 1
ATOM 718 C CA . LYS A 1 86 ? -27.364 5.721 16.188 1.00 90.88 86 LYS A CA 1
ATOM 719 C C . LYS A 1 86 ? -26.536 6.979 16.436 1.00 90.88 86 LYS A C 1
ATOM 721 O O . LYS A 1 86 ? -25.866 7.441 15.520 1.00 90.88 8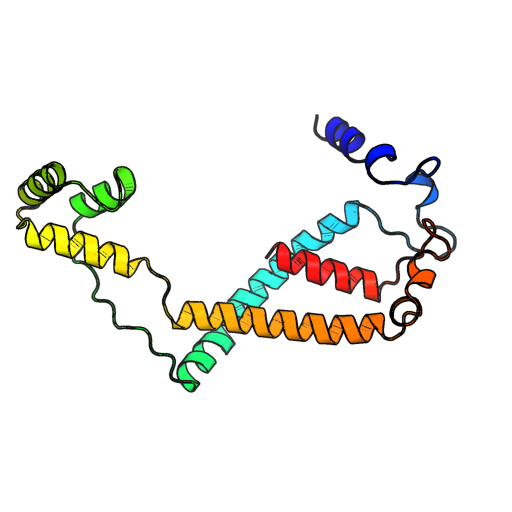6 LYS A O 1
ATOM 726 N N . HIS A 1 87 ? -26.503 7.470 17.676 1.00 89.12 87 HIS A N 1
ATOM 727 C CA . HIS A 1 87 ? -25.695 8.640 18.027 1.00 89.12 87 HIS A CA 1
ATOM 728 C C . HIS A 1 87 ? -24.198 8.408 17.762 1.00 89.12 87 HIS A C 1
ATOM 730 O O . HIS A 1 87 ? -23.502 9.313 17.302 1.00 89.12 87 HIS A O 1
ATOM 736 N N . PHE A 1 88 ? -23.675 7.211 18.050 1.00 89.38 88 PHE A N 1
ATOM 737 C CA . PHE A 1 88 ? -22.271 6.884 17.797 1.00 89.38 88 PHE A CA 1
ATOM 738 C C . PHE A 1 88 ? -21.909 7.024 16.313 1.00 89.38 88 PHE A C 1
ATOM 740 O O . PHE A 1 88 ? -20.857 7.581 16.009 1.00 89.38 88 PHE A O 1
ATOM 747 N N . LEU A 1 89 ? -22.783 6.565 15.413 1.00 87.44 89 LEU A N 1
ATOM 748 C CA . LEU A 1 89 ? -22.560 6.597 13.967 1.00 87.44 89 LEU A CA 1
ATOM 749 C C . LEU A 1 89 ? -22.822 7.975 13.333 1.00 87.44 89 LEU A C 1
ATOM 751 O O . LEU A 1 89 ? -22.184 8.292 12.334 1.00 87.44 89 LEU A O 1
ATOM 755 N N . THR A 1 90 ? -23.736 8.788 13.881 1.00 88.94 90 THR A N 1
ATOM 756 C CA . THR A 1 90 ? -24.141 10.069 13.266 1.00 88.94 90 THR A CA 1
ATOM 757 C C . THR A 1 90 ? -23.510 11.309 13.896 1.00 88.94 90 THR A C 1
ATOM 759 O O . THR A 1 90 ? -23.130 12.226 13.178 1.00 88.94 90 THR A O 1
ATOM 762 N N . GLU A 1 91 ? -23.417 11.370 15.225 1.00 84.62 91 GLU A N 1
ATOM 763 C CA . GLU A 1 91 ? -23.045 12.593 15.962 1.00 84.62 91 GLU A CA 1
ATOM 764 C C . GLU A 1 91 ? -21.624 12.528 16.536 1.00 84.62 91 GLU A C 1
ATOM 766 O O . GLU A 1 91 ? -20.963 13.553 16.706 1.00 84.62 91 GLU A O 1
ATOM 771 N N . GLY A 1 92 ? -21.125 11.318 16.806 1.00 82.88 92 GLY A N 1
ATOM 772 C CA . GLY A 1 92 ? -19.714 11.074 17.078 1.00 82.88 92 GLY A CA 1
ATOM 773 C C . GLY A 1 92 ? -19.419 10.173 18.276 1.00 82.88 92 GLY A C 1
ATOM 774 O O . GLY A 1 92 ? -20.267 9.812 19.094 1.00 82.88 92 GLY A O 1
ATOM 775 N N . HIS A 1 93 ? -18.138 9.817 18.400 1.00 85.12 93 HIS A N 1
ATOM 776 C CA . HIS A 1 93 ? -17.670 8.761 19.308 1.00 85.12 93 HIS A CA 1
ATOM 777 C C . HIS A 1 93 ? -17.418 9.225 20.758 1.00 85.12 93 HIS A C 1
ATOM 779 O O . HIS A 1 93 ? -17.127 8.401 21.634 1.00 85.12 93 HIS A O 1
ATOM 785 N N . ARG A 1 94 ? -17.429 10.542 21.015 1.00 85.88 94 ARG A N 1
ATOM 786 C CA . ARG A 1 94 ? -17.102 11.164 22.313 1.00 85.88 94 ARG A CA 1
ATOM 787 C C . ARG A 1 94 ? -18.112 12.268 22.667 1.00 85.88 94 ARG A C 1
ATOM 789 O O . ARG A 1 94 ? -17.768 13.441 22.543 1.00 85.88 94 ARG A O 1
ATOM 796 N N . PRO A 1 95 ? -19.333 11.912 23.099 1.00 85.44 95 PRO A N 1
ATOM 797 C CA . PRO A 1 95 ? -20.325 12.903 23.516 1.00 85.44 95 PRO A CA 1
ATOM 798 C C . PRO A 1 95 ? -19.817 13.756 24.687 1.00 85.44 95 PRO A C 1
ATOM 800 O O . PRO A 1 95 ? -19.100 13.254 25.561 1.00 85.44 95 PRO A O 1
ATOM 803 N N . LYS A 1 96 ? -20.198 15.040 24.708 1.00 86.44 96 LYS A N 1
ATOM 804 C CA . LYS A 1 96 ? -19.937 15.948 25.839 1.00 86.44 96 LYS A CA 1
ATOM 805 C C . LYS A 1 96 ? -20.894 15.636 26.999 1.00 86.44 96 LYS A C 1
ATOM 807 O O . LYS A 1 96 ? -21.949 15.040 26.792 1.00 86.44 96 LYS A O 1
ATOM 812 N N . GLU A 1 97 ? -20.555 16.052 28.220 1.00 84.19 97 GLU A N 1
ATOM 813 C CA . GLU A 1 97 ? -21.364 15.790 29.427 1.00 84.19 97 GLU A CA 1
ATOM 814 C C . GLU A 1 97 ? -22.871 16.108 29.314 1.00 84.19 97 GLU A C 1
ATOM 816 O O . GLU A 1 97 ? -23.656 15.234 29.689 1.00 84.19 97 GLU A O 1
ATOM 821 N N . PRO A 1 98 ? -23.317 17.253 28.751 1.00 84.31 98 PRO A N 1
ATOM 822 C CA . PRO A 1 98 ? -24.753 17.540 28.633 1.00 84.31 98 PRO A CA 1
ATOM 823 C C . PRO A 1 98 ? -25.482 16.612 27.648 1.00 84.31 98 PRO A C 1
ATOM 825 O O . PRO A 1 98 ? -26.656 16.309 27.826 1.00 84.31 98 PRO A O 1
ATOM 828 N N . GLN A 1 99 ? -24.795 16.117 26.617 1.00 85.56 99 GLN A N 1
ATOM 829 C CA . GLN A 1 99 ? -25.368 15.142 25.682 1.00 85.56 99 GLN A CA 1
ATOM 830 C C . GLN A 1 99 ? -25.425 13.748 26.316 1.00 85.56 99 GLN A C 1
ATOM 832 O O . GLN A 1 99 ? -26.375 12.997 26.119 1.00 85.56 99 GLN A O 1
ATOM 837 N N . LEU A 1 100 ? -24.419 13.408 27.125 1.00 88.69 100 LEU A N 1
ATOM 838 C CA . LEU A 1 100 ? -24.350 12.149 27.864 1.00 88.69 100 LEU A CA 1
ATOM 839 C C . LEU A 1 100 ? -25.503 11.977 28.852 1.00 88.69 100 LEU A C 1
ATOM 841 O O . LEU A 1 100 ? -26.028 10.869 28.958 1.00 88.69 100 LEU A O 1
ATOM 845 N N . SER A 1 101 ? -25.889 13.037 29.566 1.00 86.62 101 SER A N 1
ATOM 846 C CA . SER A 1 101 ? -27.026 12.998 30.493 1.00 86.62 101 SER A CA 1
ATOM 847 C C . SER A 1 101 ? -28.356 12.828 29.755 1.00 86.62 101 SER A C 1
ATOM 849 O O . SER A 1 101 ? -29.170 12.002 30.165 1.00 86.62 101 SER A O 1
ATOM 851 N N . LEU A 1 102 ? -28.539 13.518 28.625 1.00 89.44 102 LEU A N 1
ATOM 852 C CA . LEU A 1 102 ? -29.720 13.380 27.771 1.00 89.44 102 LEU A CA 1
ATOM 853 C C . LEU A 1 102 ? -29.843 11.957 27.205 1.00 89.44 102 LEU A C 1
ATOM 855 O O . LEU A 1 102 ? -30.897 11.333 27.315 1.00 89.44 102 LEU A O 1
ATOM 859 N N . LEU A 1 103 ? -28.749 11.400 26.680 1.00 89.25 103 LEU A N 1
ATOM 860 C CA . LEU A 1 103 ? -28.706 10.024 26.174 1.00 89.25 103 LEU A CA 1
ATOM 861 C C . LEU A 1 103 ? -28.948 8.994 27.282 1.00 89.25 103 LEU A C 1
ATOM 863 O O . LEU A 1 103 ? -29.634 7.997 27.064 1.00 89.25 103 LEU A O 1
ATOM 867 N N . ALA A 1 104 ? -28.394 9.223 28.475 1.00 89.69 104 ALA A N 1
ATOM 868 C CA . ALA A 1 104 ? -28.630 8.372 29.635 1.00 89.69 104 ALA A CA 1
ATOM 869 C C . ALA A 1 104 ? -30.126 8.339 29.998 1.00 89.69 104 ALA A C 1
ATOM 871 O O . ALA A 1 104 ? -30.687 7.251 30.129 1.00 89.69 104 ALA A O 1
ATOM 872 N N . ALA A 1 105 ? -30.783 9.504 30.042 1.00 89.56 105 ALA A N 1
ATOM 873 C CA . ALA A 1 105 ? -32.216 9.616 30.304 1.00 89.56 105 ALA A CA 1
ATOM 874 C C . ALA A 1 105 ? -33.068 8.918 29.228 1.00 89.56 105 ALA A C 1
ATOM 876 O O . ALA A 1 105 ? -33.944 8.127 29.566 1.00 89.56 105 ALA A O 1
ATOM 877 N N . GLN A 1 106 ? -32.767 9.127 27.941 1.00 88.75 106 GLN A N 1
ATOM 878 C CA . GLN A 1 106 ? -33.485 8.4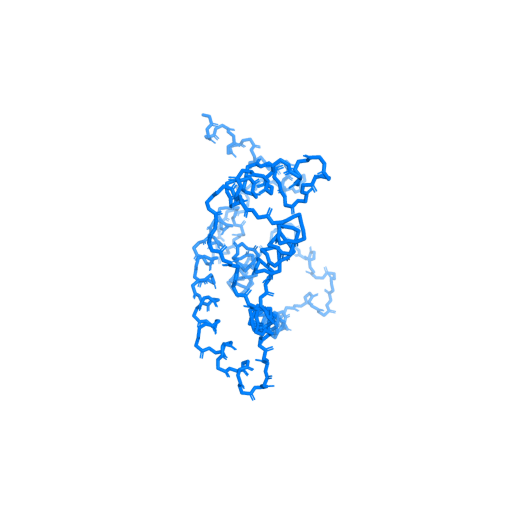87 26.828 1.00 88.75 106 GLN A CA 1
ATOM 879 C C . GLN A 1 106 ? -33.384 6.957 26.835 1.00 88.75 106 GLN A C 1
ATOM 881 O O . GLN A 1 106 ? -34.295 6.270 26.382 1.00 88.75 106 GLN A O 1
ATOM 886 N N . CYS A 1 107 ? -32.269 6.416 27.326 1.00 85.81 107 CYS A N 1
ATOM 887 C CA . CYS A 1 107 ? -32.016 4.977 27.344 1.00 85.81 107 CYS A CA 1
ATOM 888 C C . CYS A 1 107 ? -32.416 4.294 28.658 1.00 85.81 107 CYS A C 1
ATOM 890 O O . CYS A 1 107 ? -32.213 3.087 28.780 1.00 85.81 107 CYS A O 1
ATOM 892 N N . GLY A 1 108 ? -32.878 5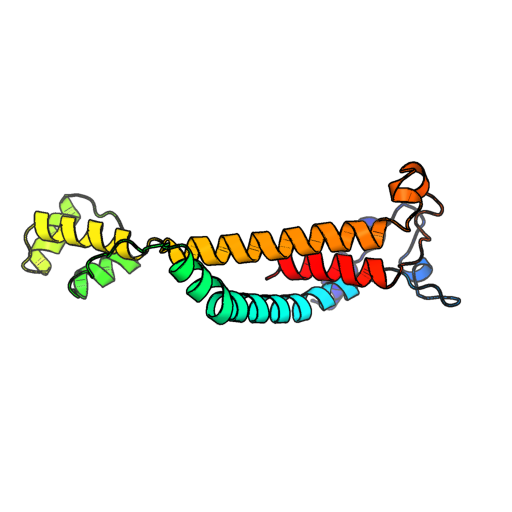.047 29.663 1.00 87.88 108 GLY A N 1
ATOM 893 C CA . GLY A 1 108 ? -33.068 4.527 31.021 1.00 87.88 108 GLY A CA 1
ATOM 894 C C . GLY A 1 108 ? -31.769 4.015 31.664 1.00 87.88 108 GLY A C 1
ATOM 895 O O . GLY A 1 108 ? -31.797 3.093 32.477 1.00 87.88 108 GLY A O 1
ATOM 896 N N . LEU A 1 109 ? -30.615 4.562 31.269 1.00 87.69 109 LEU A N 1
ATOM 897 C CA . LEU A 1 109 ? -29.292 4.167 31.758 1.00 87.69 109 LEU A CA 1
ATOM 898 C C . LEU A 1 109 ? -28.736 5.221 32.713 1.00 87.69 109 LEU A C 1
ATOM 900 O O . LEU A 1 109 ? -29.077 6.398 32.645 1.00 87.69 109 LEU A O 1
ATOM 904 N N . THR A 1 110 ? -27.803 4.823 33.577 1.00 90.31 110 THR A N 1
ATOM 905 C CA . THR A 1 110 ? -27.044 5.802 34.364 1.00 90.31 110 THR A CA 1
ATOM 906 C C . THR A 1 110 ? -25.955 6.457 33.518 1.00 90.31 110 THR A C 1
ATOM 908 O O . THR A 1 110 ? -25.401 5.843 32.604 1.00 90.31 110 THR A O 1
ATOM 911 N N . LEU A 1 111 ? -25.558 7.684 33.868 1.00 89.75 111 LEU A N 1
ATOM 912 C CA . LEU A 1 111 ? -24.479 8.401 33.177 1.00 89.75 111 LEU A CA 1
ATOM 913 C C . LEU A 1 111 ? -23.185 7.568 33.113 1.00 89.75 111 LEU A C 1
ATOM 915 O O . LEU A 1 111 ? -22.541 7.483 32.067 1.00 89.75 111 LEU A O 1
ATOM 919 N N . GLN A 1 112 ? -22.847 6.858 34.195 1.00 89.19 112 GLN A N 1
ATOM 920 C CA . GLN A 1 112 ? -21.702 5.944 34.220 1.00 89.19 112 GLN A CA 1
ATOM 921 C C . GLN A 1 112 ? -21.865 4.750 33.267 1.00 89.19 112 GLN A C 1
ATOM 923 O O . GLN A 1 112 ? -20.890 4.330 32.639 1.00 89.19 112 GLN A O 1
ATOM 928 N N . GLN A 1 113 ? -23.069 4.179 33.148 1.00 89.19 113 GLN A N 1
ATOM 929 C CA . GLN A 1 113 ? -23.344 3.088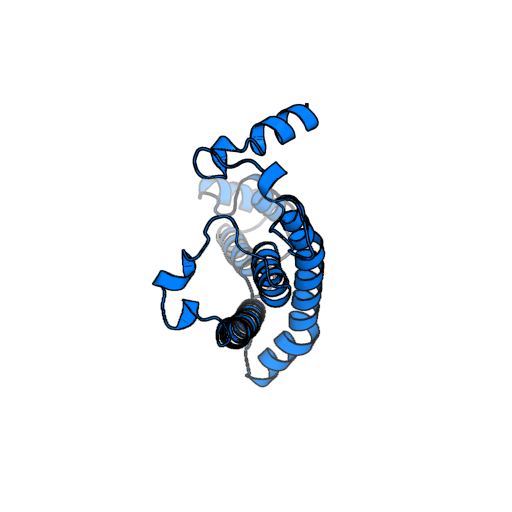 32.209 1.00 89.19 113 GLN A CA 1
ATOM 930 C C . GLN A 1 113 ? -23.208 3.563 30.762 1.00 89.19 113 GLN A C 1
ATOM 932 O O . GLN A 1 113 ? -22.539 2.889 29.977 1.00 89.19 113 GLN A O 1
ATOM 937 N N . THR A 1 114 ? -23.736 4.744 30.438 1.00 90.12 114 THR A N 1
ATOM 938 C CA . THR A 1 114 ? -23.609 5.363 29.113 1.00 90.12 114 THR A CA 1
ATOM 939 C C . THR A 1 114 ? -22.145 5.665 28.782 1.00 90.12 114 THR A C 1
ATOM 941 O O . THR A 1 114 ? -21.643 5.253 27.737 1.00 90.12 114 THR A O 1
ATOM 944 N N . GLN A 1 115 ? -21.380 6.262 29.705 1.00 90.31 115 GLN A N 1
ATOM 945 C CA . GLN A 1 115 ? -19.938 6.479 29.515 1.00 90.31 115 GLN A CA 1
ATOM 946 C C . GLN A 1 115 ? -19.164 5.165 29.310 1.00 90.31 115 GLN A C 1
ATOM 948 O O . GLN A 1 115 ? -18.292 5.080 28.439 1.00 90.31 115 GLN A O 1
ATOM 953 N N . ARG A 1 116 ? -19.462 4.123 30.102 1.00 91.00 116 ARG A N 1
ATOM 954 C CA . ARG A 1 116 ? -18.850 2.790 29.954 1.00 91.00 116 ARG A CA 1
ATOM 955 C C . ARG A 1 116 ? -19.201 2.160 28.608 1.00 91.00 116 ARG A C 1
ATOM 957 O O . ARG A 1 116 ? -18.323 1.541 28.007 1.00 91.00 116 ARG A O 1
ATOM 964 N N . TRP A 1 117 ? -20.433 2.333 28.136 1.00 92.06 117 TRP A N 1
ATOM 965 C CA . TRP A 1 117 ? -20.887 1.883 26.821 1.00 92.06 117 TRP A CA 1
ATOM 966 C C . TRP A 1 117 ? -20.034 2.523 25.715 1.00 92.06 117 TRP A C 1
ATOM 968 O O . TRP A 1 117 ? -19.360 1.797 24.987 1.00 92.06 117 TRP A O 1
ATOM 978 N N . PHE A 1 118 ? -19.899 3.856 25.695 1.00 91.00 118 PHE A N 1
ATOM 979 C CA . PHE A 1 118 ? -19.084 4.571 24.697 1.00 91.00 118 PHE A CA 1
ATOM 980 C C . PHE A 1 118 ? -17.589 4.224 24.763 1.00 91.00 118 PHE A C 1
ATOM 982 O O . PHE A 1 118 ? -16.900 4.183 23.744 1.00 91.00 118 PHE A O 1
ATOM 989 N N . ARG A 1 119 ? -17.032 3.986 25.959 1.00 89.44 119 ARG A N 1
ATOM 990 C CA . ARG A 1 119 ? -15.639 3.512 26.098 1.00 89.44 119 ARG A CA 1
ATOM 991 C C . ARG A 1 119 ? -15.464 2.112 25.505 1.00 89.44 119 ARG A C 1
ATOM 993 O O . ARG A 1 119 ? -14.512 1.883 24.765 1.00 89.44 119 ARG A O 1
ATOM 1000 N N . ARG A 1 120 ? -16.377 1.185 25.806 1.00 89.62 120 ARG A N 1
ATOM 1001 C CA . ARG A 1 120 ? -16.319 -0.193 25.297 1.00 89.62 120 ARG A CA 1
ATOM 1002 C C . ARG A 1 120 ? -16.560 -0.255 23.789 1.00 89.62 120 ARG A C 1
ATOM 1004 O O . ARG A 1 120 ? -15.810 -0.955 23.122 1.00 89.62 120 ARG A O 1
ATOM 1011 N N . ARG A 1 121 ? -17.506 0.525 23.258 1.00 90.19 121 ARG A N 1
ATOM 1012 C CA . ARG A 1 121 ? -17.826 0.582 21.822 1.00 90.19 121 ARG A CA 1
ATOM 1013 C C . ARG A 1 121 ? -16.626 1.028 20.992 1.00 90.19 121 ARG A C 1
ATOM 1015 O O . ARG A 1 121 ? -16.257 0.349 20.043 1.00 90.19 121 ARG A O 1
ATOM 1022 N N . ARG A 1 122 ? -15.924 2.076 21.438 1.00 89.62 122 ARG A N 1
ATOM 1023 C CA . ARG A 1 122 ? -14.651 2.512 20.830 1.00 89.62 122 ARG A CA 1
ATOM 1024 C C . ARG A 1 122 ? -13.552 1.457 20.912 1.00 89.62 122 ARG A C 1
ATOM 1026 O O . ARG A 1 122 ? -12.726 1.350 20.014 1.00 89.62 122 ARG A O 1
ATOM 1033 N N . ASN A 1 123 ? -13.503 0.698 22.006 1.00 87.50 123 ASN A N 1
ATOM 1034 C CA . ASN A 1 123 ? -12.542 -0.392 22.135 1.00 87.50 123 ASN A CA 1
ATOM 1035 C C . ASN A 1 123 ? -12.903 -1.589 21.245 1.00 87.50 123 ASN A C 1
ATOM 1037 O O . ASN A 1 123 ? -11.990 -2.312 20.861 1.00 87.50 123 ASN A O 1
ATOM 1041 N N . GLN A 1 124 ? -14.173 -1.809 20.889 1.00 85.94 124 GLN A N 1
ATOM 1042 C CA . GLN A 1 124 ? -14.555 -2.856 19.934 1.00 85.94 124 GLN A CA 1
ATOM 1043 C C . GLN A 1 124 ? -14.007 -2.577 18.529 1.00 85.94 124 GLN A C 1
ATOM 1045 O O . GLN A 1 124 ? -13.458 -3.497 17.939 1.00 85.94 124 GLN A O 1
ATOM 1050 N N . ASP A 1 125 ? -14.047 -1.327 18.053 1.00 83.81 125 ASP A N 1
ATOM 1051 C CA . ASP A 1 125 ? -13.578 -0.965 16.699 1.00 83.81 125 ASP A CA 1
ATOM 1052 C C . ASP A 1 125 ? -12.061 -1.042 16.512 1.00 83.81 125 ASP A C 1
ATOM 1054 O O . ASP A 1 125 ? -11.561 -1.014 15.388 1.00 83.81 125 ASP A O 1
ATOM 1058 N N . ARG A 1 126 ? -11.282 -1.111 17.599 1.00 83.88 126 ARG A N 1
ATOM 1059 C CA . ARG A 1 126 ? -9.826 -1.198 17.459 1.00 83.88 126 ARG A CA 1
ATOM 1060 C C . ARG A 1 126 ? -9.453 -2.495 16.723 1.00 83.88 126 ARG A C 1
ATOM 1062 O O . ARG A 1 126 ? -10.001 -3.549 17.038 1.00 83.88 126 ARG A O 1
ATOM 1069 N N . PRO A 1 127 ? -8.463 -2.489 15.823 1.00 82.44 127 PRO A N 1
ATOM 1070 C CA . PRO A 1 127 ? -7.985 -3.731 15.230 1.00 82.44 127 PRO A CA 1
ATOM 1071 C C . PRO A 1 127 ? -7.492 -4.701 16.315 1.00 82.44 127 PRO A C 1
ATOM 1073 O O . PRO A 1 127 ? -6.946 -4.292 17.352 1.00 82.44 127 PRO A O 1
ATOM 1076 N N . GLN A 1 128 ? -7.751 -5.985 16.092 1.00 86.56 128 GLN A N 1
ATOM 1077 C CA . GLN A 1 128 ? -7.261 -7.091 16.912 1.00 86.56 128 GLN A CA 1
ATOM 1078 C C . GLN A 1 128 ? -5.754 -7.295 16.699 1.00 86.56 128 GLN A C 1
ATOM 1080 O O . GLN A 1 128 ? -5.204 -6.876 15.677 1.00 86.56 128 GLN A O 1
ATOM 1085 N N . LEU A 1 129 ? -5.071 -7.883 17.684 1.00 89.12 129 LEU A N 1
ATOM 1086 C CA . LEU A 1 129 ? -3.625 -8.099 17.612 1.00 89.12 129 LEU A CA 1
ATOM 1087 C C . LEU A 1 129 ? -3.310 -9.128 16.525 1.00 89.12 129 LEU A C 1
ATOM 1089 O O . LEU A 1 129 ? -2.398 -8.911 15.734 1.00 89.12 129 LEU A O 1
ATOM 1093 N N . THR A 1 130 ? -4.126 -10.176 16.426 1.00 89.62 130 THR A N 1
ATOM 1094 C CA . THR A 1 130 ? -4.028 -11.185 15.371 1.00 89.62 130 THR A CA 1
ATOM 1095 C C . THR A 1 130 ? -4.163 -10.571 13.978 1.00 89.62 130 THR A C 1
ATOM 1097 O O . THR A 1 130 ? -3.361 -10.884 13.102 1.00 89.62 130 THR A O 1
ATOM 1100 N N . LYS A 1 131 ? -5.096 -9.630 13.778 1.00 89.56 131 LYS A N 1
ATOM 1101 C CA . LYS A 1 131 ? -5.234 -8.917 12.497 1.00 89.56 131 LYS A CA 1
ATOM 1102 C C . LYS A 1 131 ? -3.972 -8.119 12.152 1.00 89.56 131 LYS A C 1
ATOM 1104 O O . LYS A 1 131 ? -3.443 -8.248 11.054 1.00 89.56 131 LYS A O 1
ATOM 1109 N N . LYS A 1 132 ? -3.438 -7.351 13.110 1.00 92.25 132 LYS A N 1
ATOM 1110 C CA . LYS A 1 132 ? -2.179 -6.607 12.918 1.00 92.25 132 LYS A CA 1
ATOM 1111 C C . LYS A 1 132 ? -1.003 -7.529 12.608 1.00 92.25 132 LYS A C 1
ATOM 1113 O O . LYS A 1 132 ? -0.185 -7.194 11.761 1.00 92.25 132 LYS A O 1
ATOM 1118 N N . PHE A 1 133 ? -0.923 -8.671 13.291 1.00 93.44 133 PHE A N 1
ATOM 1119 C CA . PHE A 1 133 ? 0.099 -9.679 13.039 1.00 93.44 133 PHE A CA 1
ATOM 1120 C C . PHE A 1 133 ? 0.003 -10.214 11.608 1.00 93.44 133 PHE A C 1
ATOM 1122 O O . PHE A 1 133 ? 1.015 -10.244 10.920 1.00 93.44 133 PHE A O 1
ATOM 1129 N N . CYS A 1 134 ? -1.198 -10.573 11.142 1.00 92.31 134 CYS A N 1
ATOM 1130 C CA . CYS A 1 134 ? -1.404 -11.074 9.781 1.00 92.31 134 CYS A CA 1
ATOM 1131 C C . CYS A 1 134 ? -1.056 -10.023 8.717 1.00 92.31 134 CYS A C 1
ATOM 1133 O O . CYS A 1 134 ? -0.398 -10.335 7.729 1.00 92.31 134 CYS A O 1
ATOM 1135 N N . GLU A 1 135 ? -1.446 -8.762 8.928 1.00 92.56 135 GLU A N 1
ATOM 1136 C CA . GLU A 1 135 ? -1.074 -7.667 8.026 1.00 92.56 135 GLU A CA 1
ATOM 1137 C C . GLU A 1 135 ? 0.444 -7.431 7.999 1.00 92.56 135 GLU A C 1
ATOM 1139 O O . GLU A 1 135 ? 1.017 -7.191 6.937 1.00 92.56 135 GLU A O 1
ATOM 1144 N N . ALA A 1 136 ? 1.104 -7.486 9.160 1.00 94.12 136 ALA A N 1
ATOM 1145 C CA . ALA A 1 136 ? 2.548 -7.310 9.262 1.00 94.12 136 ALA A CA 1
ATOM 1146 C C . ALA A 1 136 ? 3.315 -8.480 8.635 1.00 94.12 136 ALA A C 1
ATOM 1148 O O . ALA A 1 136 ? 4.297 -8.247 7.938 1.00 94.12 136 ALA A O 1
ATOM 1149 N N . SER A 1 137 ? 2.861 -9.720 8.836 1.00 95.31 137 SER A N 1
ATOM 1150 C CA . SER A 1 137 ? 3.507 -10.904 8.269 1.00 95.31 137 SER A CA 1
ATOM 1151 C C . SER A 1 137 ? 3.341 -10.987 6.753 1.00 95.31 137 SER A C 1
ATOM 1153 O O . SER A 1 137 ? 4.304 -11.330 6.074 1.00 95.31 137 SER A O 1
ATOM 1155 N N . TRP A 1 138 ? 2.183 -10.595 6.207 1.00 94.62 138 TRP A N 1
ATOM 1156 C CA . TRP A 1 138 ? 1.994 -10.459 4.758 1.00 94.62 138 TRP A CA 1
ATOM 1157 C C . TRP A 1 138 ? 2.953 -9.427 4.158 1.00 94.62 138 TRP A C 1
ATOM 1159 O O . TRP A 1 138 ? 3.664 -9.732 3.204 1.00 94.62 138 TRP A O 1
ATOM 1169 N N . ARG A 1 139 ? 3.018 -8.223 4.748 1.00 94.06 139 ARG A N 1
ATOM 1170 C CA . ARG A 1 139 ? 3.952 -7.172 4.310 1.00 94.06 139 ARG A CA 1
ATOM 1171 C C . ARG A 1 139 ? 5.397 -7.646 4.387 1.00 94.06 139 ARG A C 1
ATOM 1173 O O . ARG A 1 139 ? 6.148 -7.442 3.444 1.00 94.06 139 ARG A O 1
ATOM 1180 N N . PHE A 1 140 ? 5.776 -8.286 5.491 1.00 95.31 140 PHE A N 1
ATOM 1181 C CA . PHE A 1 140 ? 7.116 -8.833 5.667 1.00 95.31 140 PHE A CA 1
ATOM 1182 C C . PHE A 1 140 ? 7.454 -9.853 4.577 1.00 95.31 140 PHE A C 1
ATOM 1184 O O . PHE A 1 140 ? 8.494 -9.723 3.940 1.00 95.31 140 PHE A O 1
ATOM 1191 N N . LEU A 1 141 ? 6.567 -10.824 4.332 1.00 95.31 141 LEU A N 1
ATOM 1192 C CA . LEU A 1 141 ? 6.767 -11.836 3.299 1.00 95.31 141 LEU A CA 1
ATOM 1193 C C . LEU A 1 141 ? 6.911 -11.189 1.922 1.00 95.31 141 LEU A C 1
ATOM 1195 O O . LEU A 1 141 ? 7.876 -11.471 1.223 1.00 95.31 141 LEU A O 1
ATOM 1199 N N . PHE A 1 142 ? 5.993 -10.290 1.563 1.00 94.69 142 PHE A N 1
ATOM 1200 C CA . PHE A 1 142 ? 6.027 -9.621 0.271 1.00 94.69 142 PHE A CA 1
ATOM 1201 C C . PHE A 1 142 ? 7.307 -8.802 0.082 1.00 94.69 142 PHE A C 1
ATOM 1203 O O . PHE A 1 142 ? 7.994 -8.982 -0.917 1.00 94.69 142 PHE A O 1
ATOM 1210 N N . TYR A 1 143 ? 7.667 -7.938 1.037 1.00 95.12 143 TYR A N 1
ATOM 1211 C CA . TYR A 1 143 ? 8.869 -7.110 0.913 1.00 95.12 143 TYR A CA 1
ATOM 1212 C C . TYR A 1 143 ? 10.147 -7.945 0.900 1.00 95.12 143 TYR A C 1
ATOM 1214 O O . TYR A 1 143 ? 11.067 -7.622 0.154 1.00 95.12 143 TYR A O 1
ATOM 1222 N N . LEU A 1 144 ? 10.206 -9.034 1.672 1.00 96.31 144 LEU A N 1
ATOM 1223 C CA . LEU A 1 144 ? 11.333 -9.959 1.627 1.00 96.31 144 LEU A CA 1
ATOM 1224 C C . LEU A 1 144 ? 11.441 -10.623 0.247 1.00 96.31 144 LEU A C 1
ATOM 1226 O O . LEU A 1 144 ? 12.525 -10.663 -0.329 1.00 96.31 144 LEU A O 1
ATOM 1230 N N . SER A 1 145 ? 10.322 -11.098 -0.306 1.00 94.69 145 SER A N 1
ATOM 1231 C CA . SER A 1 145 ? 10.275 -11.670 -1.654 1.00 94.69 145 SER A CA 1
ATOM 1232 C C . SER A 1 145 ? 10.641 -10.645 -2.730 1.00 94.69 145 SER A C 1
ATOM 1234 O O . SER A 1 145 ? 11.431 -10.972 -3.611 1.00 94.69 145 SER A O 1
ATOM 1236 N N . SER A 1 146 ? 10.137 -9.410 -2.641 1.00 94.31 146 SER A N 1
ATOM 1237 C CA . SER A 1 146 ? 10.466 -8.324 -3.576 1.00 94.31 146 SER A CA 1
ATOM 1238 C C . SER A 1 146 ? 11.940 -7.954 -3.504 1.00 94.31 146 SER A C 1
ATOM 1240 O O . SER A 1 146 ? 12.573 -7.765 -4.533 1.00 94.31 146 SER A O 1
ATOM 1242 N N . PHE A 1 147 ? 12.521 -7.920 -2.302 1.00 94.25 147 PHE A N 1
ATOM 1243 C CA . PHE A 1 147 ? 13.943 -7.648 -2.115 1.00 94.25 147 PHE A CA 1
ATOM 1244 C C . PHE A 1 147 ? 14.822 -8.734 -2.748 1.00 94.25 147 PHE A C 1
ATOM 1246 O O . PHE A 1 147 ? 15.728 -8.423 -3.516 1.00 94.25 147 PHE A O 1
ATOM 1253 N N . VAL A 1 148 ? 14.543 -10.013 -2.471 1.00 95.44 148 VAL A N 1
ATOM 1254 C CA . VAL A 1 148 ? 15.309 -11.136 -3.042 1.00 95.44 148 VAL A CA 1
ATOM 1255 C C . VAL A 1 148 ? 15.114 -11.222 -4.558 1.00 95.44 148 VAL A C 1
ATOM 1257 O O . VAL A 1 148 ? 16.080 -11.427 -5.296 1.00 95.44 148 VAL A O 1
ATOM 1260 N N . GLY A 1 149 ? 13.880 -11.043 -5.034 1.00 93.50 149 GLY A N 1
ATOM 1261 C CA . GLY A 1 149 ? 13.549 -11.036 -6.457 1.00 93.50 149 GLY A CA 1
ATOM 1262 C C . GLY A 1 149 ? 14.209 -9.872 -7.191 1.00 93.50 149 GLY A C 1
ATOM 1263 O O . GLY A 1 149 ? 14.881 -10.095 -8.193 1.00 93.50 149 GLY A O 1
ATOM 1264 N N . GLY A 1 150 ? 14.108 -8.660 -6.649 1.00 92.81 150 GLY A N 1
ATOM 1265 C CA . GLY A 1 150 ? 14.745 -7.461 -7.185 1.00 92.81 150 GLY A CA 1
ATOM 1266 C C . GLY A 1 150 ? 16.262 -7.584 -7.227 1.00 92.81 150 GLY A C 1
ATOM 1267 O O . GLY A 1 150 ? 16.860 -7.307 -8.262 1.00 92.81 150 GLY A O 1
ATOM 1268 N N . LEU A 1 151 ? 16.889 -8.104 -6.164 1.00 93.31 151 LEU A N 1
ATOM 1269 C CA . LEU A 1 151 ? 18.325 -8.385 -6.171 1.00 93.31 151 LEU A CA 1
ATOM 1270 C C . LEU A 1 151 ? 18.688 -9.386 -7.273 1.00 93.31 151 LEU A C 1
ATOM 1272 O O . LEU A 1 151 ? 19.661 -9.170 -7.982 1.00 93.31 151 LEU A O 1
ATOM 1276 N N . SER A 1 152 ? 17.894 -10.444 -7.452 1.00 92.88 152 SER A N 1
ATOM 1277 C CA . SER A 1 152 ? 18.135 -11.474 -8.472 1.00 92.88 152 SER A CA 1
ATOM 1278 C C . SER A 1 152 ? 17.981 -10.934 -9.899 1.00 92.88 152 SER A C 1
ATOM 1280 O O . SER A 1 152 ? 18.803 -11.235 -10.761 1.00 92.88 152 SER A O 1
ATOM 1282 N N . VAL A 1 153 ? 16.954 -10.114 -10.152 1.00 91.75 153 VAL A N 1
ATOM 1283 C CA . VAL A 1 153 ? 16.712 -9.475 -11.456 1.00 91.75 153 VAL A CA 1
ATOM 1284 C C . VAL A 1 153 ? 17.804 -8.452 -11.768 1.00 91.75 153 VAL A C 1
ATOM 1286 O O . VAL A 1 153 ? 18.322 -8.437 -12.882 1.00 91.75 153 VAL A O 1
ATOM 1289 N N . LEU A 1 154 ? 18.185 -7.628 -10.788 1.00 90.69 154 LEU A N 1
ATOM 1290 C CA . LEU A 1 154 ? 19.176 -6.567 -10.963 1.00 90.69 154 LEU A CA 1
ATOM 1291 C C . LEU A 1 154 ? 20.621 -7.074 -10.952 1.00 90.69 154 LEU A C 1
ATOM 1293 O O . LEU A 1 154 ? 21.492 -6.382 -11.467 1.00 90.69 154 LEU A O 1
ATOM 1297 N N . TYR A 1 155 ? 20.904 -8.256 -10.396 1.00 91.56 155 TYR A N 1
ATOM 1298 C CA . TYR A 1 155 ? 22.270 -8.789 -10.294 1.00 91.56 155 TYR A CA 1
ATOM 1299 C C . TYR A 1 155 ? 22.976 -8.867 -11.654 1.00 91.56 155 TYR A C 1
ATOM 1301 O O . TYR A 1 155 ? 24.173 -8.589 -11.762 1.00 91.56 155 TYR A O 1
ATOM 1309 N N . HIS A 1 156 ? 22.216 -9.220 -12.692 1.00 88.50 156 HIS A N 1
ATOM 1310 C CA . HIS A 1 156 ? 22.696 -9.332 -14.067 1.00 88.50 156 HIS A CA 1
ATOM 1311 C C . HIS A 1 156 ? 22.801 -7.988 -14.798 1.00 88.50 156 HIS A C 1
ATOM 1313 O O . HIS A 1 156 ? 23.307 -7.943 -15.920 1.00 88.50 156 HIS A O 1
ATOM 1319 N N . GLU A 1 157 ? 22.340 -6.898 -14.188 1.00 89.38 157 GLU A N 1
ATOM 1320 C CA . GLU A 1 157 ? 22.355 -5.578 -14.795 1.00 89.38 157 GLU A CA 1
ATOM 1321 C C . GLU A 1 157 ? 23.647 -4.830 -14.470 1.00 89.38 157 GLU A C 1
ATOM 1323 O O . GLU A 1 157 ? 24.049 -4.681 -13.315 1.00 89.38 157 GLU A O 1
ATOM 1328 N N . SER A 1 158 ? 24.305 -4.312 -15.509 1.00 88.50 158 SER A N 1
ATOM 1329 C CA . SER A 1 158 ? 25.580 -3.597 -15.378 1.00 88.50 158 SER A CA 1
ATOM 1330 C C . SER A 1 158 ? 25.460 -2.343 -14.510 1.00 88.50 158 SER A C 1
ATOM 1332 O O . SER A 1 158 ? 26.399 -1.985 -13.796 1.00 88.50 158 SER A O 1
ATOM 1334 N N . TRP A 1 159 ? 24.295 -1.699 -14.524 1.00 86.31 159 TRP A N 1
ATOM 1335 C CA . TRP A 1 159 ? 24.038 -0.484 -13.765 1.00 86.31 159 TRP A CA 1
ATOM 1336 C C . TRP A 1 159 ? 23.871 -0.690 -12.258 1.00 86.31 159 TRP A C 1
ATOM 1338 O O . TRP A 1 159 ? 24.007 0.276 -11.508 1.00 86.31 159 TRP A O 1
ATOM 1348 N N . LEU A 1 160 ? 23.637 -1.924 -11.792 1.00 88.88 160 LEU A N 1
ATOM 1349 C CA . LEU A 1 160 ? 23.681 -2.231 -10.359 1.00 88.88 160 LEU A CA 1
ATOM 1350 C C . LEU A 1 160 ? 25.096 -2.008 -9.800 1.00 88.88 160 LEU A C 1
ATOM 1352 O O . LEU A 1 160 ? 25.264 -1.541 -8.676 1.00 88.88 160 LEU A O 1
ATOM 1356 N N . TRP A 1 161 ? 26.109 -2.327 -10.606 1.00 91.75 161 TRP A N 1
ATOM 1357 C CA . TRP A 1 161 ? 27.521 -2.256 -10.231 1.00 91.75 161 TRP A CA 1
ATOM 1358 C C . TRP A 1 161 ? 28.159 -0.918 -10.604 1.00 91.75 161 TRP A C 1
ATOM 1360 O O . TRP A 1 161 ? 29.008 -0.408 -9.875 1.00 91.75 161 TRP A O 1
ATOM 1370 N N . ALA A 1 162 ? 27.743 -0.337 -11.730 1.00 93.19 162 ALA A N 1
ATOM 1371 C CA . ALA A 1 162 ? 28.2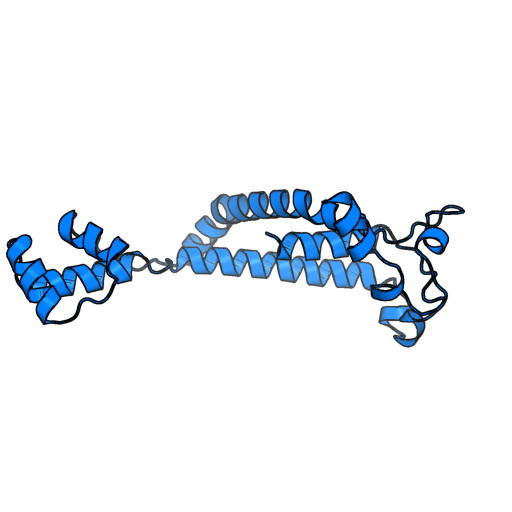31 0.940 -12.228 1.00 93.19 162 ALA A CA 1
ATOM 1372 C C . ALA A 1 162 ? 27.047 1.873 -12.537 1.00 93.19 162 ALA A C 1
ATOM 1374 O O . ALA A 1 162 ? 26.545 1.859 -13.662 1.00 93.19 162 ALA A O 1
ATOM 1375 N N . PRO A 1 163 ? 26.627 2.737 -11.591 1.00 88.50 163 PRO A N 1
ATOM 1376 C CA . PRO A 1 163 ? 25.434 3.580 -11.742 1.00 88.50 163 PRO A CA 1
ATOM 1377 C C . PRO A 1 163 ? 25.444 4.502 -12.969 1.00 88.50 163 PRO A C 1
ATOM 1379 O O . PRO A 1 163 ? 24.394 4.912 -13.450 1.00 88.50 163 PRO A O 1
ATOM 1382 N N . VAL A 1 164 ? 26.624 4.819 -13.513 1.00 89.38 164 VAL A N 1
ATOM 1383 C CA . VAL A 1 164 ? 26.762 5.604 -14.751 1.00 89.38 164 VAL A CA 1
ATOM 1384 C C . VAL A 1 164 ? 26.116 4.890 -15.945 1.00 89.38 164 VAL A C 1
ATOM 1386 O O . VAL A 1 164 ? 25.549 5.549 -16.812 1.00 89.38 164 VAL A O 1
ATOM 1389 N N . MET A 1 165 ? 26.120 3.552 -15.956 1.00 88.12 165 MET A N 1
ATOM 1390 C CA . MET A 1 165 ? 25.508 2.750 -17.019 1.00 88.12 165 MET A CA 1
ATOM 1391 C C . MET A 1 165 ? 23.977 2.866 -17.054 1.00 88.12 165 MET A C 1
ATOM 1393 O O . MET A 1 165 ? 23.390 2.546 -18.081 1.00 88.12 165 MET A O 1
ATOM 1397 N N . CYS A 1 166 ? 23.325 3.371 -15.993 1.00 85.31 166 CYS A N 1
ATOM 1398 C CA . CYS A 1 166 ? 21.891 3.696 -16.024 1.00 85.31 166 CYS A CA 1
ATOM 1399 C C . CYS A 1 166 ? 21.546 4.701 -17.125 1.00 85.31 166 CYS A C 1
ATOM 1401 O O . CYS A 1 166 ? 20.415 4.724 -17.594 1.00 85.31 166 CYS A O 1
ATOM 1403 N N . TRP A 1 167 ? 22.492 5.565 -17.496 1.00 85.75 167 TRP A N 1
ATOM 1404 C CA . TRP A 1 167 ? 22.285 6.622 -18.484 1.00 85.75 167 TRP A CA 1
ATOM 1405 C C . TRP A 1 167 ? 22.763 6.223 -19.874 1.00 85.75 167 TRP A C 1
ATOM 1407 O O . TRP A 1 167 ? 22.575 6.983 -20.825 1.00 85.75 167 TRP A O 1
ATOM 1417 N N . ASP A 1 168 ? 23.373 5.042 -20.007 1.00 84.62 168 ASP A N 1
ATOM 1418 C CA . ASP A 1 168 ? 23.832 4.576 -21.302 1.00 84.62 168 ASP A CA 1
ATOM 1419 C C . ASP A 1 168 ? 22.623 4.427 -22.231 1.00 84.62 168 ASP A C 1
ATOM 1421 O O . ASP A 1 168 ? 21.629 3.765 -21.911 1.00 84.62 168 ASP A O 1
ATOM 1425 N N . ARG A 1 169 ? 22.701 5.119 -23.372 1.00 83.00 169 ARG A N 1
ATOM 1426 C CA . ARG A 1 169 ? 21.661 5.188 -24.409 1.00 83.00 169 ARG A CA 1
ATOM 1427 C C . ARG A 1 169 ? 20.312 5.750 -23.959 1.00 83.00 169 ARG A C 1
ATOM 1429 O O . ARG A 1 169 ? 19.349 5.595 -24.701 1.00 83.00 169 ARG A O 1
ATOM 1436 N N . TYR A 1 170 ? 20.215 6.414 -22.806 1.00 81.56 170 TYR A N 1
ATOM 1437 C CA . TYR A 1 170 ? 18.984 7.105 -22.414 1.00 81.56 170 TYR A CA 1
ATOM 1438 C C . TYR A 1 170 ? 18.606 8.173 -23.464 1.00 81.56 170 TYR A C 1
ATOM 1440 O O . TYR A 1 170 ? 19.486 8.928 -23.887 1.00 81.56 170 TYR A O 1
ATOM 1448 N N . PRO A 1 171 ? 17.330 8.274 -23.891 1.00 80.31 171 PRO A N 1
ATOM 1449 C CA . PRO A 1 171 ? 16.153 7.521 -23.425 1.00 80.31 171 PRO A CA 1
ATOM 1450 C C . PRO A 1 171 ? 15.853 6.215 -24.186 1.00 80.31 171 PRO A C 1
ATOM 1452 O O . PRO A 1 171 ? 14.909 5.511 -23.845 1.00 80.31 171 PRO A O 1
ATOM 1455 N N . ASN A 1 172 ? 16.659 5.848 -25.183 1.00 82.25 172 ASN A N 1
ATOM 1456 C CA . ASN A 1 172 ? 16.474 4.669 -26.035 1.00 82.25 172 ASN A CA 1
ATOM 1457 C C . ASN A 1 172 ? 16.925 3.362 -25.355 1.00 82.25 172 ASN A C 1
ATOM 1459 O O . ASN A 1 172 ? 17.810 2.652 -25.845 1.00 82.25 172 ASN A O 1
ATOM 1463 N N . GLN A 1 173 ? 16.292 3.028 -24.232 1.00 84.50 173 GLN A N 1
ATOM 1464 C CA . GLN A 1 173 ? 16.581 1.834 -23.443 1.00 84.50 173 GLN A CA 1
ATOM 1465 C C . GLN A 1 173 ? 15.534 0.751 -23.673 1.00 84.50 173 GLN A C 1
ATOM 1467 O O . GLN A 1 173 ? 14.336 0.970 -23.524 1.00 84.50 173 GLN A O 1
ATOM 1472 N N . THR A 1 174 ? 16.002 -0.444 -24.022 1.00 84.94 174 THR A N 1
ATOM 1473 C CA . THR A 1 174 ? 15.128 -1.597 -24.232 1.00 84.94 174 THR A CA 1
ATOM 1474 C C . THR A 1 174 ? 14.644 -2.137 -22.894 1.00 84.94 174 THR A C 1
ATOM 1476 O O . THR A 1 174 ? 15.457 -2.517 -22.044 1.00 84.94 174 THR A O 1
ATOM 1479 N N . LEU A 1 175 ? 13.332 -2.226 -22.728 1.00 85.81 175 LEU A N 1
ATOM 1480 C CA . LEU A 1 175 ? 12.699 -2.786 -21.552 1.00 85.81 175 LEU A CA 1
ATOM 1481 C C . LEU A 1 175 ? 12.848 -4.307 -21.552 1.00 85.81 175 LEU A C 1
ATOM 1483 O O . LEU A 1 175 ? 12.310 -5.018 -22.401 1.00 85.81 175 LEU A O 1
ATOM 1487 N N . LYS A 1 176 ? 13.583 -4.828 -20.569 1.00 87.88 176 LYS A N 1
ATOM 1488 C CA . LYS A 1 176 ? 13.699 -6.275 -20.380 1.00 87.88 176 LYS A CA 1
ATOM 1489 C C . LYS A 1 176 ? 12.413 -6.818 -19.747 1.00 87.88 176 LYS A C 1
ATOM 1491 O O . LYS A 1 176 ? 11.955 -6.244 -18.756 1.00 87.88 176 LYS A O 1
ATOM 1496 N N . PRO A 1 177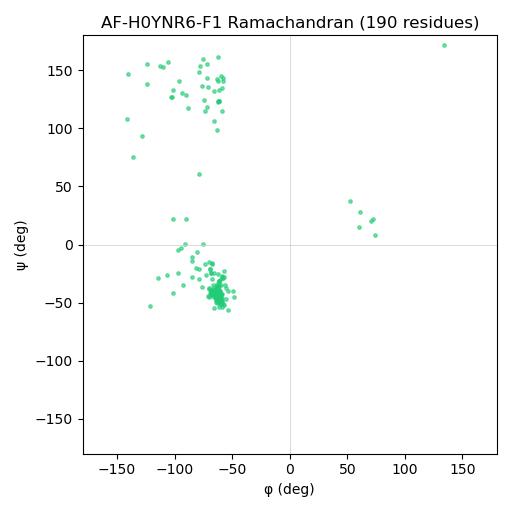 ? 11.880 -7.962 -20.217 1.00 88.06 177 PRO A N 1
ATOM 1497 C CA . PRO A 1 177 ? 10.669 -8.552 -19.645 1.00 88.06 177 PRO A CA 1
ATOM 1498 C C . PRO A 1 177 ? 10.759 -8.828 -18.137 1.00 88.06 177 PRO A C 1
ATOM 1500 O O . PRO A 1 177 ? 9.776 -8.671 -17.422 1.00 88.06 177 PRO A O 1
ATOM 1503 N N . SER A 1 178 ? 11.935 -9.208 -17.625 1.00 89.75 178 SER A N 1
ATOM 1504 C CA . SER A 1 178 ? 12.150 -9.441 -16.189 1.00 89.75 178 SER A CA 1
ATOM 1505 C C . SER A 1 178 ? 11.953 -8.175 -15.351 1.00 89.75 178 SER A C 1
ATOM 1507 O O . SER A 1 178 ? 11.275 -8.220 -14.328 1.00 89.75 178 SER A O 1
ATOM 1509 N N . LEU A 1 179 ? 12.503 -7.045 -15.805 1.00 89.69 179 LEU A N 1
ATOM 1510 C CA . LEU A 1 179 ? 12.345 -5.743 -15.156 1.00 89.69 179 LEU A CA 1
ATOM 1511 C C . LEU A 1 179 ? 10.904 -5.253 -15.264 1.00 89.69 179 LEU A C 1
ATOM 1513 O O . LEU A 1 179 ? 10.352 -4.785 -14.275 1.00 89.69 179 LEU A O 1
ATOM 1517 N N . TYR A 1 180 ? 10.286 -5.418 -16.434 1.00 90.12 180 TYR A N 1
ATOM 1518 C CA . TYR A 1 180 ? 8.884 -5.073 -16.659 1.00 90.12 180 TYR A CA 1
ATOM 1519 C C . TYR A 1 180 ? 7.959 -5.735 -15.633 1.00 90.12 180 TYR A C 1
ATOM 1521 O O . TYR A 1 180 ? 7.246 -5.050 -14.900 1.00 90.12 180 TYR A O 1
ATOM 1529 N N . TRP A 1 181 ? 8.012 -7.066 -15.528 1.00 90.50 181 TRP A N 1
ATOM 1530 C CA . TRP A 1 181 ? 7.163 -7.805 -14.595 1.00 90.50 181 TRP A CA 1
ATOM 1531 C C . TRP A 1 181 ? 7.506 -7.518 -13.136 1.00 90.50 181 TRP A C 1
ATOM 1533 O O . TRP A 1 181 ? 6.600 -7.468 -12.308 1.00 90.50 181 TRP A O 1
ATOM 1543 N N . TRP A 1 182 ? 8.784 -7.304 -12.816 1.00 91.69 182 TRP A N 1
ATOM 1544 C CA . TRP A 1 182 ? 9.203 -6.940 -11.465 1.00 91.69 182 TRP A CA 1
ATOM 1545 C C . TRP A 1 182 ? 8.620 -5.584 -11.039 1.00 91.69 182 TRP A C 1
ATOM 1547 O O . TRP A 1 182 ? 7.950 -5.517 -10.009 1.00 91.69 182 TRP A O 1
ATOM 1557 N N . TYR A 1 183 ? 8.753 -4.542 -11.865 1.00 90.88 183 TYR A N 1
ATOM 1558 C CA . TYR A 1 183 ? 8.178 -3.225 -11.576 1.00 90.88 183 TYR A CA 1
ATOM 1559 C C . TYR A 1 183 ? 6.648 -3.236 -11.545 1.00 90.88 183 TYR A C 1
ATOM 1561 O O . TYR A 1 183 ? 6.052 -2.606 -10.669 1.00 90.88 183 TYR A O 1
ATOM 1569 N N . LEU A 1 184 ? 5.993 -3.971 -12.450 1.00 92.25 184 LEU A N 1
ATOM 1570 C CA . LEU A 1 184 ? 4.538 -4.118 -12.406 1.00 92.25 184 LEU A CA 1
ATOM 1571 C C . LEU A 1 184 ? 4.071 -4.823 -11.135 1.00 92.25 184 LEU A C 1
ATOM 1573 O O . LEU A 1 184 ? 3.060 -4.419 -10.568 1.00 92.25 184 LEU A O 1
ATOM 1577 N N . LEU A 1 185 ? 4.796 -5.842 -10.667 1.00 93.00 185 LEU A N 1
ATOM 1578 C CA . LEU A 1 185 ? 4.491 -6.550 -9.423 1.00 93.00 185 LEU A CA 1
ATOM 1579 C C . LEU A 1 185 ? 4.622 -5.636 -8.206 1.00 93.00 185 LEU A C 1
ATOM 1581 O O . LEU A 1 185 ? 3.734 -5.640 -7.351 1.00 93.00 185 LEU A O 1
ATOM 1585 N N . GLU A 1 186 ? 5.673 -4.819 -8.147 1.00 92.88 186 GLU A N 1
ATOM 1586 C CA . GLU A 1 186 ? 5.830 -3.817 -7.091 1.00 92.88 186 GLU A CA 1
ATOM 1587 C C . GLU A 1 186 ? 4.699 -2.785 -7.129 1.00 92.88 186 GLU A C 1
ATOM 1589 O O . GLU A 1 186 ? 4.046 -2.545 -6.111 1.00 92.88 186 GLU A O 1
ATOM 1594 N N . LEU A 1 187 ? 4.397 -2.235 -8.307 1.00 92.69 187 LEU A N 1
ATOM 1595 C CA . LEU A 1 187 ? 3.306 -1.278 -8.485 1.00 92.69 187 LEU A CA 1
ATOM 1596 C C . LEU A 1 187 ? 1.942 -1.883 -8.120 1.00 92.69 187 LEU A C 1
ATOM 1598 O O . LEU A 1 187 ? 1.159 -1.261 -7.403 1.00 92.69 187 LEU A O 1
ATOM 1602 N N . GLY A 1 188 ? 1.673 -3.112 -8.559 1.00 92.75 188 GLY A N 1
ATOM 1603 C CA . GLY A 1 188 ? 0.451 -3.849 -8.244 1.00 92.75 188 GLY A CA 1
ATOM 1604 C C . GLY A 1 188 ? 0.278 -4.071 -6.743 1.00 92.75 188 GLY A C 1
ATOM 1605 O O . GLY A 1 188 ? -0.839 -4.003 -6.236 1.00 92.75 188 GLY A O 1
ATOM 1606 N N . PHE A 1 189 ? 1.369 -4.265 -6.000 1.00 92.44 189 PHE A N 1
ATOM 1607 C CA . PHE A 1 189 ? 1.303 -4.382 -4.546 1.00 92.44 189 PHE A CA 1
ATOM 1608 C C . PHE A 1 189 ? 0.968 -3.063 -3.860 1.00 92.44 189 PHE A C 1
ATOM 1610 O O . PHE A 1 189 ? 0.192 -3.066 -2.910 1.00 92.44 189 PHE A O 1
ATOM 1617 N N . TYR A 1 190 ? 1.496 -1.936 -4.343 1.00 89.44 190 TYR A N 1
ATOM 1618 C CA . TYR A 1 190 ? 1.126 -0.620 -3.813 1.00 89.44 190 TYR A CA 1
ATOM 1619 C C . TYR A 1 190 ? -0.338 -0.252 -4.084 1.00 89.44 190 TYR A C 1
ATOM 1621 O O . TYR A 1 190 ? -0.913 0.547 -3.344 1.00 89.44 190 TYR A O 1
ATOM 1629 N N . LEU A 1 191 ? -0.941 -0.838 -5.120 1.00 89.94 191 LEU A N 1
ATOM 1630 C CA . LEU A 1 191 ? -2.357 -0.679 -5.448 1.00 89.94 191 LEU A CA 1
ATOM 1631 C C . LEU A 1 191 ? -3.284 -1.648 -4.679 1.00 89.94 191 LEU A C 1
ATOM 1633 O O . LEU A 1 191 ? -4.497 -1.434 -4.680 1.00 89.94 191 LEU A O 1
ATOM 1637 N N . SER A 1 192 ? -2.743 -2.692 -4.035 1.00 87.50 192 SER A N 1
ATOM 1638 C CA . SER A 1 192 ? -3.478 -3.746 -3.302 1.00 87.50 192 SER A CA 1
ATOM 1639 C C . SER A 1 192 ? -3.582 -3.506 -1.788 1.00 87.50 192 SER A C 1
ATOM 1641 O O . SER A 1 192 ? -4.462 -4.161 -1.171 1.00 87.50 192 SER A O 1
#

GO terms:
  GO:0005654 nucleoplasm (C, IDA)

Radius of gyration: 26.94 Å; Cα contacts (8 Å, |Δi|>4): 129; chains: 1; bounding box: 62×39×69 Å

InterPro domains:
  IPR001356 Homeodomain [PF00046] (82-126)
  IPR001356 Homeodomain [PS50071] (84-128)
  IPR001356 Homeodomain [cd00086] (71-128)
  IPR006634 TRAM/LAG1/CLN8 homology domain [PF03798] (132-192)
  IPR009057 Homedomain-like superfamily [SSF46689] (70-126)
  IPR016439 Sphingosine N-acyltransferase Lag1/Lac1-like [PTHR12560] (7-192)

Organism: Homo sapiens (NCBI:txid9606)

Secondary structure (DSSP, 8-state):
-HHHHHHHHT-HHHHS-TT--GGGGS-BTTB----GGGGGGHHHHHHHHHHHHHHHIIIIIHHHHHHTT-PPP-PPPPPP-HHHHHHHHHT-SS--HHHHHHHHHHTT--HHHHHHHHHHHHHHSSPPHHHHHHHHHHHHHHHHHHHHHHHHHHHT-HHHH-GGGGGTTTT-----HHHHHHHHHHHHHHH-

Nearest PDB structures (foldseek):
  8qz7-assembly1_A  TM=7.126E-01  e=1.244E-13  Homo sapiens
  2ys9-assembly1_A  TM=6.889E-01  e=1.242E+00  Homo sapiens
  8pj4-assembly1_e  TM=3.967E-01  e=6.817E+00  Homo sapiens

Solvent-accessible surface area (backbone atoms only — not comparable to full-atom values): 11188 Å² total; per-residue (Å²): 106,71,64,62,49,49,57,62,72,67,38,39,83,82,80,41,64,92,97,50,50,68,83,77,52,51,71,52,97,92,38,43,43,85,55,82,69,58,63,59,58,18,53,65,46,9,54,51,48,36,53,50,49,56,48,38,35,67,72,45,31,49,56,50,31,55,72,73,62,54,69,60,80,87,73,73,79,65,80,92,46,74,69,63,51,49,42,42,77,74,80,42,77,75,73,53,71,76,54,39,51,51,52,8,62,78,66,79,43,50,56,68,54,46,54,50,45,46,55,40,49,60,58,64,74,49,83,50,56,48,58,54,49,24,56,49,51,52,51,50,52,50,53,51,52,48,49,55,49,48,51,60,64,41,67,81,39,66,35,76,81,39,65,72,53,67,57,59,58,63,87,77,54,69,53,50,69,70,58,52,54,49,54,39,52,54,52,6,53,77,71,76

Mean predicted aligned error: 8.51 Å

Sequence (192 aa):
MLSSFNEWFWQDRFWLPPNVTWTELEDRDGRVYPHPQDLLAALPLALVLLAMRLAFERFIGLPLSRWLGVRDQTRRQVKPNATLEKHFLTEGHRPKEPQLSLLAAQCGLTLQQTQRWFRRRRNQDRPQLTKKFCEASWRFLFYLSSFVGGLSVLYHESWLWAPVMCWDRYPNQTLKPSLYWWYLLELGFYLS

Foldseek 3Di:
DVVVVVCVVPACVVPHDPPDDVVVQPDDPNFHGDDPCLLVVLAVLLVVLVVVLVVCLVPPLQVVCVVVVPDWDPQDDADDDPLLVVCCVPVHLDDDPVVLVVSCVVRVHDSVSSVVRSVSVVVVPDDTRSRVSSVVVSVVVVVVCLVVLVCVLCVPPPCVVPVVCVPVVPPPDGDDPSNSVSVSNVSSNVVD